Protein AF-A0A382JDA4-F1 (afdb_monomer)

Solvent-accessible surface area (backbone atoms only — not comparable to full-atom values): 12281 Å² total; per-residue (Å²): 140,83,79,86,84,86,60,69,68,62,56,52,52,52,53,53,51,48,51,56,70,58,64,66,61,71,78,74,73,75,68,60,68,59,56,54,51,51,52,50,49,53,52,52,54,59,65,44,49,64,56,56,57,35,39,79,71,72,68,57,91,65,61,5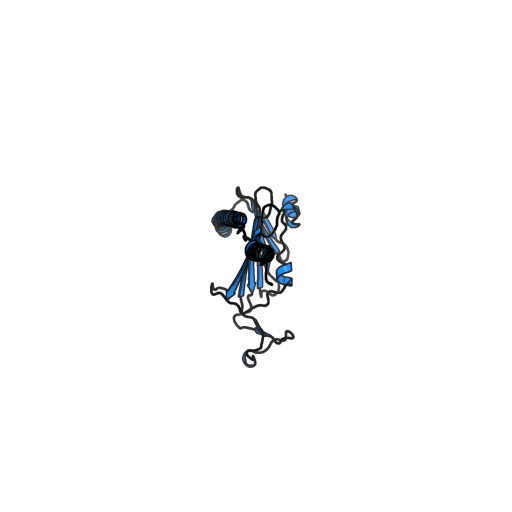1,76,50,80,54,98,55,37,42,37,38,39,34,73,52,100,75,18,38,39,35,39,38,36,40,59,45,92,83,68,42,35,39,42,35,39,40,40,36,22,38,81,86,31,43,34,42,38,36,43,35,43,38,38,42,50,57,59,100,63,70,51,31,26,46,99,88,68,49,80,43,59,79,93,76,63,55,94,87,47,52,55,40,40,42,31,30,41,39,37,39,42,32,36,43,100,84,55,47,79,75,46,77,47,77,48,42,18,40,48,98,55,86,51,74,44,96,74,23,74,85,82,45,71,64,65,58,62,70,66,72,83,59,47,44,50,81,72,36,72,66,46,54,57,60,68,74,47,133

Organism: NCBI:txid408172

Foldseek 3Di:
DDDPDPDPPVVVVVVVVVCVVVVPPPPPPPPCVLVVLVVVVVVLVVVCPVVVVCVVVVNDPAWDWDDDPFKIWIWGQDPQGIWIKMKGCDPVNQKIKIKIWGAGNQQFTFKIKIKIWGNPDPDWWWADPVGDTDDPVPDDPVTATAATKIKIKMFGADPVRDTPDIDIFIARGPDPHGDPGHDDCDVVVVVVPDDDRGNVVDPVSVVVVPPD

Secondary structure (DSSP, 8-state):
-------HHHHHHHHHHHHHHHHT-------HHHHHHHHHHHHHHHHHHHHHHHHHTT--SSEEEEE-SSEEEEEEEETTEEEEEEEEE-TTSSEEEEEEEEE-TTSBEEEEEEEEEE---SSPEEE-TTS-EE-TTS--TTSEEE--EEEEEEEEE-TTS-EEEEEEEEEETTS--B-S-S----HHHHHT----SBGGGSHHHHHHHH--

Sequence (212 aa):
QINIMKTKPLTFLLALTFLFLVGSSFVVFADDSHDELIKEIRFLFSKWQPILKNLQKGGVKKSKTLNLEEERILFIESHFGYFINWKVDYQSGDHFLSGDHYYNKKGELYFVFFRFQSFHGLKPKYFALDGTIIPSAEADPTISLQIPVTVERRLYFDQTGKIIRELESVYHMNTKEKTHRGYIFSDEHKKNMSYSYHLNELEFYKLLEDSP

Radius of gyration: 26.8 Å; Cα contacts (8 Å, |Δi|>4): 313; chains: 1; bounding box: 89×40×76 Å

Nearest PDB structures (foldseek):
  4zlf-assembly1_A  TM=4.043E-01  e=5.043E+00  Saccharophagus degradans 2-40

Structure (mmCIF, N/CA/C/O backbone):
data_AF-A0A382JDA4-F1
#
_entry.id   AF-A0A382JDA4-F1
#
loop_
_atom_site.group_PDB
_atom_site.id
_atom_site.type_symbol
_atom_site.label_atom_id
_atom_site.label_alt_id
_atom_site.label_comp_id
_atom_site.label_asym_id
_atom_site.label_entity_id
_atom_site.label_seq_id
_atom_site.pdbx_PDB_ins_code
_atom_site.Cartn_x
_atom_site.Cartn_y
_atom_site.Cartn_z
_atom_site.occupancy
_atom_site.B_iso_or_equiv
_atom_site.auth_seq_id
_atom_site.auth_comp_id
_atom_site.auth_asym_id
_atom_site.auth_atom_id
_atom_site.pdbx_PDB_model_num
ATOM 1 N N . GLN A 1 1 ? -65.667 -24.513 -49.690 1.00 45.09 1 GLN A N 1
ATOM 2 C CA . GLN A 1 1 ? -64.350 -23.860 -49.895 1.00 45.09 1 GLN A CA 1
ATOM 3 C C . GLN A 1 1 ? -64.525 -22.388 -49.520 1.00 45.09 1 GLN A C 1
ATOM 5 O O . GLN A 1 1 ? -65.533 -21.846 -49.932 1.00 45.09 1 GLN A O 1
ATOM 10 N N . ILE A 1 2 ? -63.719 -21.679 -48.724 1.00 42.31 2 ILE A N 1
ATOM 11 C CA . ILE A 1 2 ? -62.361 -21.842 -48.178 1.00 42.31 2 ILE A CA 1
ATOM 12 C C . ILE A 1 2 ? -62.215 -20.893 -46.954 1.00 42.31 2 ILE A C 1
ATOM 14 O O . ILE A 1 2 ? -62.862 -19.855 -46.900 1.00 42.31 2 ILE A O 1
ATOM 18 N N . ASN A 1 3 ? -61.323 -21.275 -46.029 1.00 44.06 3 ASN A N 1
ATOM 19 C CA . ASN A 1 3 ? -60.575 -20.498 -45.020 1.00 44.06 3 ASN A CA 1
ATOM 20 C C . ASN A 1 3 ? -61.285 -19.584 -44.010 1.00 44.06 3 ASN A C 1
ATOM 22 O O . ASN A 1 3 ? -61.412 -18.378 -44.195 1.00 44.06 3 ASN A O 1
ATOM 26 N N . ILE A 1 4 ? -61.462 -20.132 -42.806 1.00 48.12 4 ILE A N 1
ATOM 27 C CA . ILE A 1 4 ? -61.335 -19.370 -41.559 1.00 48.12 4 ILE A CA 1
ATOM 28 C C . ILE A 1 4 ? -59.830 -19.195 -41.291 1.00 48.12 4 ILE A C 1
ATOM 30 O O . ILE A 1 4 ? -59.144 -20.142 -40.901 1.00 48.12 4 ILE A O 1
ATOM 34 N N . MET A 1 5 ? -59.297 -17.998 -41.548 1.00 46.25 5 MET A N 1
ATOM 35 C CA . MET A 1 5 ? -57.905 -17.643 -41.252 1.00 46.25 5 MET A CA 1
ATOM 36 C C . MET A 1 5 ? -57.613 -17.754 -39.744 1.00 46.25 5 MET A C 1
ATOM 38 O O . MET A 1 5 ? -58.087 -16.961 -38.931 1.00 46.25 5 MET A O 1
ATOM 42 N N . LYS A 1 6 ? -56.782 -18.737 -39.377 1.00 58.56 6 LYS A N 1
ATOM 43 C CA . LYS A 1 6 ? -56.125 -18.882 -38.070 1.00 58.56 6 LYS A CA 1
ATOM 44 C C . LYS A 1 6 ? -54.911 -17.942 -37.994 1.00 58.56 6 LYS A C 1
ATOM 46 O O . LYS A 1 6 ? -53.807 -18.359 -38.317 1.00 58.56 6 LYS A O 1
ATOM 51 N N . THR A 1 7 ? -55.078 -16.689 -37.570 1.00 55.56 7 THR A N 1
ATOM 52 C CA . THR A 1 7 ? -53.937 -15.752 -37.406 1.00 55.56 7 THR A CA 1
ATOM 53 C C . THR A 1 7 ? -53.608 -15.386 -35.959 1.00 55.56 7 THR A C 1
ATOM 55 O O . THR A 1 7 ? -52.545 -14.837 -35.706 1.00 55.56 7 THR A O 1
ATOM 58 N N . LYS A 1 8 ? -54.445 -15.748 -34.981 1.00 58.62 8 LYS A N 1
ATOM 59 C CA . LYS A 1 8 ? -54.261 -15.341 -33.574 1.00 58.62 8 LYS A CA 1
ATOM 60 C C . LYS A 1 8 ? -53.071 -15.974 -32.815 1.00 58.62 8 LYS A C 1
ATOM 62 O O . LYS A 1 8 ? -52.476 -15.260 -32.012 1.00 58.62 8 LYS A O 1
ATOM 67 N N . PRO A 1 9 ? -52.675 -17.251 -33.017 1.00 61.34 9 PRO A N 1
ATOM 68 C CA . PRO A 1 9 ? -51.610 -17.842 -32.199 1.00 61.34 9 PRO A CA 1
ATOM 69 C C . PRO A 1 9 ? -50.204 -17.394 -32.623 1.00 61.34 9 PRO A C 1
ATOM 71 O O . PRO A 1 9 ? -49.314 -17.314 -31.783 1.00 61.34 9 PRO A O 1
ATOM 74 N N . LEU A 1 10 ? -50.002 -17.048 -33.901 1.00 62.12 10 LEU A N 1
ATOM 75 C CA . LEU A 1 10 ? -48.691 -16.632 -34.411 1.00 62.12 10 LEU A CA 1
ATOM 76 C C . LEU A 1 10 ? -48.292 -15.247 -33.888 1.00 62.12 10 LEU A C 1
ATOM 78 O O . LEU A 1 10 ? -47.145 -15.044 -33.510 1.00 62.12 10 LEU A O 1
ATOM 82 N N . THR A 1 11 ? -49.244 -14.314 -33.798 1.00 65.81 11 THR A N 1
ATOM 83 C CA . THR A 1 11 ? -49.003 -12.972 -33.242 1.00 65.81 11 THR A CA 1
ATOM 84 C C . THR A 1 11 ? -48.680 -13.030 -31.748 1.00 65.81 11 THR A C 1
ATOM 86 O O . THR A 1 11 ? -47.830 -12.282 -31.276 1.00 65.81 11 THR A O 1
ATOM 89 N N . PHE A 1 12 ? -49.311 -13.955 -31.015 1.00 68.06 12 PHE A N 1
ATOM 90 C CA . PHE A 1 12 ? -49.032 -14.182 -29.596 1.00 68.06 12 PHE A CA 1
ATOM 91 C C . PHE A 1 12 ? -47.635 -14.777 -29.376 1.00 68.06 12 PHE A C 1
ATOM 93 O O . PHE A 1 12 ? -46.898 -14.318 -28.506 1.00 68.06 12 PHE A O 1
ATOM 100 N N . LEU A 1 13 ? -47.236 -15.745 -30.209 1.00 67.50 13 LEU A N 1
ATOM 101 C CA . LEU A 1 13 ? -45.902 -16.340 -30.143 1.00 67.50 13 LEU A CA 1
ATOM 102 C C . LEU A 1 13 ? -44.808 -15.318 -30.493 1.00 67.50 13 LEU A C 1
ATOM 104 O O . LEU A 1 13 ? -43.788 -15.268 -29.811 1.00 67.50 13 LEU A O 1
ATOM 108 N N . LEU A 1 14 ? -45.051 -14.456 -31.491 1.00 68.12 14 LEU A N 1
ATOM 109 C CA . LEU A 1 14 ? -44.113 -13.401 -31.886 1.00 68.12 14 LEU A CA 1
ATOM 110 C C . LEU A 1 14 ? -43.920 -12.351 -30.777 1.00 68.12 14 LEU A C 1
ATOM 112 O O . LEU A 1 14 ? -42.795 -11.929 -30.507 1.00 68.12 14 LEU A O 1
ATOM 116 N N . ALA A 1 15 ? -45.009 -11.959 -30.106 1.00 67.56 15 ALA A N 1
ATOM 117 C CA . ALA A 1 15 ? -44.962 -11.031 -28.977 1.00 67.56 15 ALA A CA 1
ATOM 118 C C . ALA A 1 15 ? -44.209 -11.628 -27.776 1.00 67.56 15 ALA A C 1
ATOM 120 O O . ALA A 1 15 ? -43.422 -10.931 -27.137 1.00 67.56 15 ALA A O 1
ATOM 121 N N . LEU A 1 16 ? -44.383 -12.929 -27.510 1.00 63.91 16 LEU A N 1
ATOM 122 C CA . LEU A 1 16 ? -43.675 -13.627 -26.436 1.00 63.91 16 LEU A CA 1
ATOM 123 C C . LEU A 1 16 ? -42.170 -13.754 -26.727 1.00 63.91 16 LEU A C 1
ATOM 125 O O . LEU A 1 16 ? -41.355 -13.547 -25.830 1.00 63.91 16 LEU A O 1
ATOM 129 N N . THR A 1 17 ? -41.781 -14.005 -27.983 1.00 63.72 17 THR A N 1
ATOM 130 C CA . THR A 1 17 ? -40.364 -13.987 -28.384 1.00 63.72 17 THR A CA 1
ATOM 131 C C . THR A 1 17 ? -39.748 -12.592 -28.306 1.00 63.72 17 THR A C 1
ATOM 133 O O . THR A 1 17 ? -38.597 -12.472 -27.900 1.00 63.72 17 THR A O 1
ATOM 136 N N . PHE A 1 18 ? -40.501 -11.529 -28.612 1.00 60.00 18 PHE A N 1
ATOM 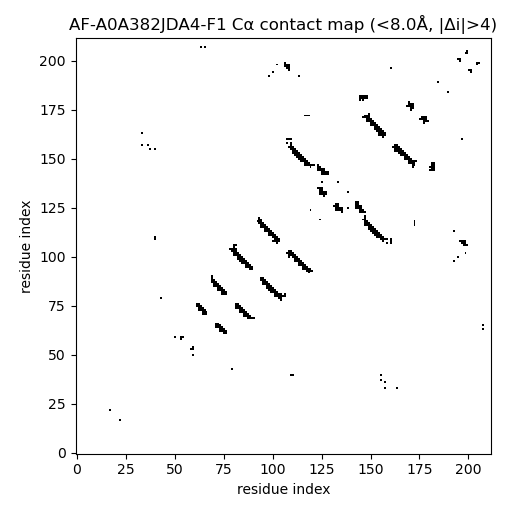137 C CA . PHE A 1 18 ? -40.023 -10.151 -28.441 1.00 60.00 18 PHE A CA 1
ATOM 138 C C . PHE A 1 18 ? -39.818 -9.790 -26.964 1.00 60.00 18 PHE A C 1
ATOM 140 O O . PHE A 1 18 ? -38.835 -9.134 -26.628 1.00 60.00 18 PHE A O 1
ATOM 147 N N . LEU A 1 19 ? -40.689 -10.269 -26.071 1.00 57.34 19 LEU A N 1
ATOM 148 C CA . LEU A 1 19 ? -40.544 -10.055 -24.630 1.00 57.34 19 LEU A CA 1
ATOM 149 C C . LEU A 1 19 ? -39.303 -10.766 -24.063 1.00 57.34 19 LEU A C 1
ATOM 151 O O . LEU A 1 19 ? -38.635 -10.215 -23.195 1.00 57.34 19 LEU A O 1
ATOM 155 N N . PHE A 1 20 ? -38.948 -11.944 -24.588 1.00 57.50 20 PHE A N 1
ATOM 156 C CA . PHE A 1 20 ? -37.723 -12.656 -24.201 1.00 57.50 20 PHE A CA 1
ATOM 157 C C . PHE A 1 20 ? -36.450 -12.087 -24.846 1.00 57.50 20 PHE A C 1
ATOM 159 O O . PHE A 1 20 ? -35.408 -12.084 -24.199 1.00 57.50 20 PHE A O 1
ATOM 166 N N . LEU A 1 21 ? -36.521 -11.570 -26.079 1.00 56.09 21 LEU A N 1
ATOM 167 C CA . LEU A 1 21 ? -35.369 -10.983 -26.781 1.00 56.09 21 LEU A CA 1
ATOM 168 C C . LEU A 1 21 ? -35.010 -9.570 -26.290 1.00 56.09 21 LEU A C 1
ATOM 170 O O . LEU A 1 21 ? -33.848 -9.183 -26.372 1.00 56.09 21 LEU A O 1
ATOM 174 N N . VAL A 1 22 ? -35.981 -8.809 -25.772 1.00 53.91 22 VAL A N 1
ATOM 175 C CA . VAL A 1 22 ? -35.751 -7.468 -25.195 1.00 53.91 22 VAL A CA 1
ATOM 176 C C . VAL A 1 22 ? -35.680 -7.515 -23.660 1.00 53.91 22 VAL A C 1
ATOM 178 O O . VAL A 1 22 ? -35.012 -6.690 -23.045 1.00 53.91 22 VAL A O 1
ATOM 181 N N . GLY A 1 23 ? -36.300 -8.513 -23.019 1.00 48.56 23 GLY A N 1
ATOM 182 C CA . GLY A 1 23 ? -36.259 -8.706 -21.563 1.00 48.56 23 GLY A CA 1
ATOM 183 C C . GLY A 1 23 ? -34.934 -9.254 -21.025 1.00 48.56 23 GLY A C 1
ATOM 184 O O . GLY A 1 23 ? -34.688 -9.170 -19.826 1.00 48.56 23 GLY A O 1
ATOM 185 N N . SER A 1 24 ? -34.060 -9.780 -21.889 1.00 46.72 24 SER A N 1
ATOM 186 C CA . SER A 1 24 ? -32.690 -10.167 -21.528 1.00 46.72 24 SER A CA 1
ATOM 187 C C . SER A 1 24 ? -31.677 -9.030 -21.676 1.00 46.72 24 SER A C 1
ATOM 189 O O . SER A 1 24 ? -30.474 -9.261 -21.537 1.00 46.72 24 SER A O 1
ATOM 191 N N . SER A 1 25 ? -32.123 -7.800 -21.949 1.00 46.19 25 SER A N 1
ATOM 192 C CA . SER A 1 25 ? -31.305 -6.619 -21.688 1.00 46.19 25 SER A CA 1
ATOM 193 C C . SER A 1 25 ? -31.159 -6.494 -20.178 1.00 46.19 25 SER A C 1
ATOM 195 O O . SER A 1 25 ? -31.936 -5.811 -19.516 1.00 46.19 25 SER A O 1
ATOM 197 N N . PHE A 1 26 ? -30.179 -7.211 -19.626 1.00 42.66 26 PHE A N 1
ATOM 198 C CA . PHE A 1 26 ? -29.667 -6.964 -18.293 1.00 42.66 26 PHE A CA 1
ATOM 199 C C . PHE A 1 26 ? -29.443 -5.459 -18.181 1.00 42.66 26 PHE A C 1
ATOM 201 O O . PHE A 1 26 ? -28.538 -4.904 -18.806 1.00 42.66 26 PHE A O 1
ATOM 208 N N . VAL A 1 27 ? -30.295 -4.788 -17.410 1.00 44.72 27 VAL A N 1
ATOM 209 C CA . VAL A 1 27 ? -29.943 -3.500 -16.837 1.00 44.72 27 VAL A CA 1
ATOM 210 C C . VAL A 1 27 ? -28.762 -3.823 -15.935 1.00 44.72 27 VAL A C 1
ATOM 212 O O . VAL A 1 27 ? -28.926 -4.318 -14.822 1.00 44.72 27 VAL A O 1
ATOM 215 N N . VAL A 1 28 ? -27.554 -3.654 -16.467 1.00 46.00 28 VAL A N 1
ATOM 216 C CA . VAL A 1 28 ? -26.344 -3.609 -15.660 1.00 46.00 28 VAL A CA 1
ATOM 217 C C . VAL A 1 28 ? -26.486 -2.32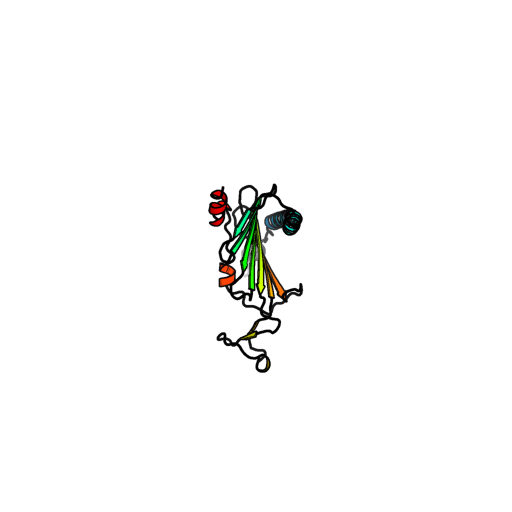2 -14.865 1.00 46.00 28 VAL A C 1
ATOM 219 O O . VAL A 1 28 ? -26.157 -1.244 -15.353 1.00 46.00 28 VAL A O 1
ATOM 222 N N . PHE A 1 29 ? -27.082 -2.418 -13.677 1.00 44.50 29 PHE A N 1
ATOM 223 C CA . PHE A 1 29 ? -26.962 -1.360 -12.692 1.00 44.50 29 PHE A CA 1
ATOM 224 C C . PHE A 1 29 ? -25.465 -1.225 -12.432 1.00 44.50 29 PHE A C 1
ATOM 226 O O . PHE A 1 29 ? -24.845 -2.137 -11.883 1.00 44.50 29 PHE A O 1
ATOM 233 N N . ALA A 1 30 ? -24.867 -0.140 -12.922 1.00 49.75 30 ALA A N 1
ATOM 234 C CA . ALA A 1 30 ? -23.558 0.257 -12.448 1.00 49.75 30 ALA A CA 1
ATOM 235 C C . ALA A 1 30 ? -23.695 0.406 -10.930 1.00 49.75 30 ALA A C 1
ATOM 237 O O . ALA A 1 30 ? -24.569 1.123 -10.443 1.00 49.75 30 ALA A O 1
ATOM 238 N N . ASP A 1 31 ? -22.929 -0.384 -10.187 1.00 63.38 31 ASP A N 1
ATOM 239 C CA . ASP A 1 31 ? -22.936 -0.346 -8.733 1.00 63.38 31 ASP A CA 1
ATOM 240 C C . ASP A 1 31 ? -22.189 0.912 -8.274 1.00 63.38 31 ASP A C 1
ATOM 242 O O . ASP A 1 31 ? -21.003 0.875 -7.937 1.00 63.38 31 ASP A O 1
ATOM 246 N N . ASP A 1 32 ? -22.889 2.049 -8.322 1.00 69.44 32 ASP A N 1
ATOM 247 C CA . ASP A 1 32 ? -22.373 3.377 -7.969 1.00 69.44 32 ASP A CA 1
ATOM 248 C C . ASP A 1 32 ? -21.872 3.439 -6.511 1.00 69.44 32 ASP A C 1
ATOM 250 O O . ASP A 1 32 ? -21.104 4.334 -6.146 1.00 69.44 32 ASP A O 1
ATOM 254 N N . SER A 1 33 ? -22.261 2.471 -5.669 1.00 76.94 33 SER A N 1
ATOM 255 C CA . SER A 1 33 ? -21.851 2.403 -4.263 1.00 76.94 33 SER A CA 1
ATOM 256 C C . SER A 1 33 ? -20.337 2.226 -4.106 1.00 76.94 33 SER A C 1
ATOM 258 O O . SER A 1 33 ? -19.719 2.873 -3.254 1.00 76.94 33 SER A O 1
ATOM 260 N N . HIS A 1 34 ? -19.705 1.437 -4.982 1.00 88.25 34 HIS A N 1
ATOM 261 C CA . HIS A 1 34 ? -18.255 1.271 -4.975 1.00 88.25 34 HIS A CA 1
ATOM 262 C C . HIS A 1 34 ? -17.532 2.540 -5.426 1.00 88.25 34 HIS A C 1
ATOM 264 O O . HIS A 1 34 ? -16.447 2.832 -4.925 1.00 88.25 34 HIS A O 1
ATOM 270 N N . ASP A 1 35 ? -18.109 3.318 -6.342 1.00 90.44 35 ASP A N 1
ATOM 271 C CA . ASP A 1 35 ? -17.478 4.550 -6.811 1.00 90.44 35 ASP A CA 1
ATOM 272 C C . ASP A 1 35 ? -17.461 5.636 -5.730 1.00 90.44 35 ASP A C 1
ATOM 274 O O . ASP A 1 35 ? -16.434 6.304 -5.565 1.00 90.44 35 ASP A O 1
ATOM 278 N N . GLU A 1 36 ? -18.532 5.778 -4.946 1.00 93.19 36 GLU A N 1
ATOM 279 C CA . GLU A 1 36 ? -18.542 6.677 -3.784 1.00 93.19 36 GLU A CA 1
ATOM 280 C C . GLU A 1 36 ? -17.554 6.228 -2.703 1.00 93.19 36 GLU A C 1
ATOM 282 O O . GLU A 1 36 ? -16.746 7.034 -2.230 1.00 93.19 36 GLU A O 1
ATOM 287 N N . LEU A 1 37 ? -17.513 4.931 -2.391 1.00 94.12 37 LEU A N 1
ATOM 288 C CA . LEU A 1 37 ? -16.541 4.387 -1.443 1.00 94.12 37 LEU A CA 1
ATOM 289 C C . LEU A 1 37 ? -15.091 4.612 -1.910 1.00 94.12 37 LEU A C 1
ATOM 291 O O . LEU A 1 37 ? -14.222 5.007 -1.132 1.00 94.12 37 LEU A O 1
ATOM 295 N N . ILE A 1 38 ? -14.803 4.440 -3.200 1.00 95.31 38 ILE A N 1
ATOM 296 C CA . ILE A 1 38 ? -13.465 4.691 -3.752 1.00 95.31 38 ILE A CA 1
ATOM 297 C C . ILE A 1 38 ? -13.102 6.180 -3.686 1.00 95.31 38 ILE A C 1
ATOM 299 O O . ILE A 1 38 ? -11.933 6.510 -3.446 1.00 95.31 38 ILE A O 1
ATOM 303 N N . LYS A 1 39 ? -14.061 7.094 -3.880 1.00 95.62 39 LYS A N 1
ATOM 304 C CA . LYS A 1 39 ? -13.839 8.536 -3.676 1.00 95.62 39 LYS A CA 1
ATOM 305 C C . LYS A 1 39 ? -13.500 8.835 -2.217 1.00 95.62 39 LYS A C 1
ATOM 307 O O . LYS A 1 39 ? -12.543 9.573 -1.974 1.00 95.62 39 LYS A O 1
ATOM 312 N N . GLU A 1 40 ? -14.212 8.232 -1.268 1.00 94.88 40 GLU A N 1
ATOM 313 C CA . GLU A 1 40 ? -13.929 8.363 0.164 1.00 94.88 40 GLU A CA 1
ATOM 314 C C . GLU A 1 40 ? -12.523 7.853 0.509 1.00 94.88 40 GLU A C 1
ATOM 316 O O . GLU A 1 40 ? -11.729 8.578 1.113 1.00 94.88 40 GLU A O 1
ATOM 321 N N . ILE A 1 41 ? -12.159 6.656 0.042 1.00 96.12 41 ILE A N 1
ATOM 322 C CA . ILE A 1 41 ? -10.823 6.083 0.254 1.00 96.12 41 ILE A CA 1
ATOM 323 C C . ILE A 1 41 ? -9.737 7.010 -0.307 1.00 96.12 41 ILE A C 1
ATOM 325 O O . ILE A 1 41 ? -8.735 7.276 0.359 1.00 96.12 41 ILE A O 1
ATOM 329 N N . ARG A 1 42 ? -9.926 7.558 -1.515 1.00 95.56 42 ARG A N 1
ATOM 330 C CA . ARG A 1 42 ? -8.984 8.521 -2.115 1.00 95.56 42 ARG A CA 1
ATOM 331 C C . ARG A 1 42 ? -8.876 9.804 -1.297 1.00 95.56 42 ARG A C 1
ATOM 333 O O . ARG A 1 42 ? -7.776 10.343 -1.151 1.00 95.56 42 ARG A O 1
ATOM 340 N N . PHE A 1 43 ? -9.992 10.286 -0.757 1.00 95.38 43 PHE A N 1
ATOM 341 C CA . PHE A 1 43 ? -10.003 11.436 0.136 1.00 95.38 43 PHE A CA 1
ATOM 342 C C . PHE A 1 43 ? -9.207 11.148 1.415 1.00 95.38 43 PHE A C 1
ATOM 344 O O . PHE A 1 43 ? -8.302 11.920 1.736 1.00 95.38 43 PHE A O 1
ATOM 351 N N . LEU A 1 44 ? -9.450 10.023 2.091 1.00 94.50 44 LEU A N 1
ATOM 352 C CA . LEU A 1 44 ? -8.693 9.608 3.278 1.00 94.50 44 LEU A CA 1
ATOM 353 C C . LEU A 1 44 ? -7.200 9.441 2.973 1.00 94.50 44 LEU A C 1
ATOM 355 O O . LEU A 1 44 ? -6.359 9.997 3.679 1.00 94.50 44 LEU A O 1
ATOM 359 N N . PHE A 1 45 ? -6.856 8.772 1.871 1.00 94.12 45 PHE A N 1
ATOM 360 C CA . PHE A 1 45 ? -5.475 8.640 1.407 1.00 94.12 45 PHE A CA 1
ATOM 361 C C . PHE A 1 45 ? -4.793 10.006 1.239 1.00 94.12 45 PHE A C 1
ATOM 363 O O . PHE A 1 45 ? -3.646 10.181 1.657 1.00 94.12 45 PHE A O 1
ATOM 370 N N . SER A 1 46 ? -5.500 11.003 0.690 1.00 94.31 46 SER A N 1
ATOM 371 C CA . SER A 1 46 ? -4.974 12.367 0.549 1.00 94.31 46 SER A CA 1
ATOM 372 C C . SER A 1 46 ? -4.683 13.038 1.898 1.00 94.31 46 SER A C 1
ATOM 374 O O . SER A 1 46 ? -3.723 13.802 2.002 1.00 94.31 46 SER A O 1
ATOM 376 N N . LYS A 1 47 ? -5.456 12.720 2.949 1.00 93.56 47 LYS A N 1
ATOM 377 C CA . LYS A 1 47 ? -5.242 13.229 4.315 1.00 93.56 47 LYS A CA 1
ATOM 378 C C . LYS A 1 47 ? -4.015 12.622 4.988 1.00 93.56 47 LYS A C 1
ATOM 380 O O . LYS A 1 47 ? -3.392 13.296 5.807 1.00 93.56 47 LYS A O 1
ATOM 385 N N . TRP A 1 48 ? -3.624 11.407 4.611 1.00 93.44 48 TRP A N 1
ATOM 386 C CA . TRP A 1 48 ? -2.387 10.790 5.092 1.00 93.44 48 TRP A CA 1
ATOM 387 C C . TRP A 1 48 ? -1.126 11.433 4.509 1.00 93.44 48 TRP A C 1
ATOM 389 O O . TRP A 1 48 ? -0.125 11.542 5.214 1.00 93.44 48 TRP A O 1
ATOM 399 N N . GLN A 1 49 ? -1.154 11.912 3.260 1.00 92.25 49 GLN A N 1
ATOM 400 C CA . GLN A 1 49 ? 0.062 12.378 2.571 1.00 92.25 49 GLN A CA 1
ATOM 401 C C . GLN A 1 49 ? 0.845 13.469 3.333 1.00 92.25 49 GLN A C 1
ATOM 403 O O . GLN A 1 49 ? 2.069 13.356 3.431 1.00 92.25 49 GLN A O 1
ATOM 408 N N . PRO A 1 50 ? 0.209 14.500 3.932 1.00 90.44 50 PRO A N 1
ATOM 409 C CA . PRO A 1 50 ? 0.920 15.479 4.754 1.00 90.44 50 PRO A CA 1
ATOM 410 C C . PRO A 1 50 ? 1.572 14.878 6.008 1.00 90.44 50 PRO A C 1
ATOM 412 O O . PRO A 1 50 ? 2.673 15.291 6.372 1.00 90.44 50 PRO A O 1
ATOM 415 N N . ILE A 1 51 ? 0.926 13.897 6.653 1.00 88.75 51 ILE A N 1
ATOM 416 C CA . ILE A 1 51 ? 1.453 13.213 7.847 1.00 88.75 51 ILE A CA 1
ATOM 417 C C . ILE A 1 51 ? 2.727 12.450 7.475 1.00 88.75 51 ILE A C 1
ATOM 419 O O . ILE A 1 51 ? 3.769 12.634 8.105 1.00 88.75 51 ILE A O 1
ATOM 423 N N . LEU A 1 52 ? 2.663 11.660 6.401 1.00 88.00 52 LEU A N 1
ATOM 424 C CA . LEU A 1 52 ? 3.787 10.854 5.918 1.00 88.00 52 LEU A CA 1
ATOM 425 C C . LEU A 1 52 ? 4.958 11.731 5.453 1.00 88.00 52 LEU A C 1
ATOM 427 O O . LEU A 1 52 ? 6.114 11.464 5.781 1.00 88.00 52 LEU A O 1
ATOM 431 N N . LYS A 1 53 ? 4.670 12.846 4.770 1.00 87.00 53 LYS A N 1
ATOM 432 C CA . LYS A 1 53 ? 5.692 13.820 4.361 1.00 87.00 53 LYS A CA 1
ATOM 433 C C . LYS A 1 53 ? 6.391 14.474 5.556 1.00 87.00 53 LYS A C 1
ATOM 435 O O . LYS A 1 53 ? 7.585 14.758 5.484 1.00 87.00 53 LYS A O 1
ATOM 440 N N . ASN A 1 54 ? 5.669 14.728 6.646 1.00 83.56 54 ASN A N 1
ATOM 441 C CA . ASN A 1 54 ? 6.260 15.271 7.868 1.00 83.56 54 ASN A CA 1
ATOM 442 C C . ASN A 1 54 ? 7.098 14.227 8.617 1.00 83.56 54 ASN A C 1
ATOM 444 O O . ASN A 1 54 ? 8.143 14.584 9.160 1.00 83.56 54 ASN A O 1
ATOM 448 N N . LEU A 1 55 ? 6.701 12.950 8.602 1.00 81.12 55 LEU A N 1
ATOM 449 C CA . LEU A 1 55 ? 7.505 11.863 9.170 1.00 81.12 55 LEU A CA 1
ATOM 450 C C . LEU A 1 55 ? 8.870 11.757 8.479 1.00 81.12 55 LEU A C 1
ATOM 452 O O . LEU A 1 55 ? 9.886 11.680 9.161 1.00 81.12 55 LEU A O 1
ATOM 456 N N . GLN A 1 56 ? 8.911 11.825 7.145 1.00 74.75 56 GLN A N 1
ATOM 457 C CA . GLN A 1 56 ? 10.167 11.788 6.377 1.00 74.75 56 GLN A CA 1
ATOM 458 C C . GLN A 1 56 ? 11.136 12.921 6.747 1.00 74.75 56 GLN A C 1
ATOM 460 O O . GLN A 1 56 ? 12.343 12.787 6.578 1.00 74.75 56 GLN A O 1
ATOM 465 N N . LYS A 1 57 ? 10.616 14.033 7.276 1.00 77.69 57 LYS A N 1
ATOM 466 C CA . LYS A 1 57 ? 11.402 15.173 7.766 1.00 77.69 57 LYS A CA 1
ATOM 467 C C . LYS A 1 57 ? 11.777 15.062 9.252 1.00 77.69 57 LYS A C 1
ATOM 469 O O . LYS A 1 57 ? 12.259 16.035 9.819 1.00 77.69 57 LYS A O 1
ATOM 474 N N . GLY A 1 58 ? 11.510 13.922 9.893 1.00 69.12 58 GLY A N 1
ATOM 475 C CA . GLY A 1 58 ? 11.747 13.694 11.323 1.00 69.12 58 GLY A CA 1
ATOM 476 C C . GLY A 1 58 ? 10.709 14.335 12.255 1.00 69.12 58 GLY A C 1
ATOM 477 O O . GLY A 1 58 ? 10.948 14.447 13.452 1.00 69.12 58 GLY A O 1
ATOM 478 N N . GLY A 1 59 ? 9.563 14.789 11.732 1.00 59.81 59 GLY A N 1
ATOM 479 C CA . GLY A 1 59 ? 8.602 15.623 12.467 1.00 59.81 59 GLY A CA 1
ATOM 480 C C . GLY A 1 59 ? 7.479 14.889 13.210 1.00 59.81 59 GLY A C 1
ATOM 481 O O . GLY A 1 59 ? 6.640 15.549 13.822 1.00 59.81 59 GLY A O 1
ATOM 482 N N . VAL A 1 60 ? 7.403 13.556 13.158 1.00 62.28 60 VAL A N 1
ATOM 483 C CA . VAL A 1 60 ? 6.307 12.794 13.789 1.00 62.28 60 VAL A CA 1
ATOM 484 C C . VAL A 1 60 ? 6.804 12.109 15.059 1.00 62.28 60 VAL A C 1
ATOM 486 O O . VAL A 1 60 ? 7.706 11.284 15.020 1.00 62.28 60 VAL A O 1
ATOM 489 N N . LYS A 1 61 ? 6.182 12.453 16.194 1.00 59.44 61 LYS A N 1
ATOM 490 C CA . LYS A 1 61 ? 6.533 11.933 17.529 1.00 59.44 61 LYS A CA 1
ATOM 491 C C . LYS A 1 61 ? 5.872 10.593 17.887 1.00 59.44 61 LYS A C 1
ATOM 493 O O . LYS A 1 61 ? 6.260 9.986 18.874 1.00 59.44 61 LYS A O 1
ATOM 498 N N . LYS A 1 62 ? 4.853 10.157 17.136 1.00 69.06 62 LYS A N 1
ATOM 499 C CA . LYS A 1 62 ? 4.051 8.951 17.421 1.00 69.06 62 LYS A CA 1
ATOM 500 C C . LYS A 1 62 ? 4.157 7.933 16.285 1.00 69.06 62 LYS A C 1
ATOM 502 O O . LYS A 1 62 ? 3.188 7.676 15.579 1.00 69.06 62 LYS A O 1
ATOM 507 N N . SER A 1 63 ? 5.353 7.396 16.090 1.00 80.25 63 SER A N 1
ATOM 508 C CA . SER A 1 63 ? 5.590 6.271 15.187 1.00 80.25 63 SER A CA 1
ATOM 509 C C . SER A 1 63 ? 6.398 5.203 15.903 1.00 80.25 63 SER A C 1
ATOM 511 O O . SER A 1 63 ? 7.368 5.538 16.583 1.00 80.25 63 SER A O 1
ATOM 513 N N . LYS A 1 64 ? 6.038 3.937 15.709 1.00 84.12 64 LYS A N 1
ATOM 514 C CA . LYS A 1 64 ? 6.867 2.795 16.109 1.00 84.12 64 LYS A CA 1
ATOM 515 C C . LYS A 1 64 ? 7.597 2.278 14.869 1.00 84.12 64 LYS A C 1
ATOM 517 O O . LYS A 1 64 ? 7.033 2.281 13.778 1.00 84.12 64 LYS A O 1
ATOM 522 N N . THR A 1 65 ? 8.861 1.891 15.010 1.00 83.38 65 THR A N 1
ATOM 523 C CA . THR A 1 65 ? 9.622 1.232 13.939 1.00 83.38 65 THR A CA 1
ATOM 524 C C . THR A 1 65 ? 10.131 -0.099 14.465 1.00 83.38 65 THR A C 1
ATOM 526 O O . THR A 1 65 ? 10.775 -0.124 15.510 1.00 83.38 65 THR A O 1
ATOM 529 N N . LEU A 1 66 ? 9.855 -1.172 13.734 1.00 81.19 66 LEU A N 1
ATOM 530 C CA . LEU A 1 66 ? 10.420 -2.496 13.952 1.00 81.19 66 LEU A CA 1
ATOM 531 C C . LEU A 1 66 ? 11.397 -2.772 12.806 1.00 81.19 66 LEU A C 1
ATOM 533 O O . LEU A 1 66 ? 11.035 -2.627 11.638 1.00 81.19 66 LEU A O 1
ATOM 537 N N . ASN A 1 67 ? 12.636 -3.120 13.144 1.00 80.50 67 ASN A N 1
ATOM 538 C CA . ASN A 1 67 ? 13.632 -3.551 12.169 1.00 80.50 67 ASN A CA 1
ATOM 539 C C . ASN A 1 67 ? 13.835 -5.056 12.359 1.00 80.50 67 ASN A C 1
ATOM 541 O O . ASN A 1 67 ? 14.267 -5.483 13.429 1.00 80.50 67 ASN A O 1
ATOM 545 N N . LEU A 1 68 ? 13.482 -5.826 11.340 1.00 77.50 68 LEU A N 1
ATOM 546 C CA . LEU A 1 68 ? 13.799 -7.242 11.191 1.00 77.50 68 LEU A CA 1
ATOM 547 C C . LEU A 1 68 ? 15.003 -7.363 10.239 1.00 77.50 68 LEU A C 1
ATOM 549 O O . LEU A 1 68 ? 15.456 -6.357 9.695 1.00 77.50 68 LEU A O 1
ATOM 553 N N . GLU A 1 69 ? 15.545 -8.568 10.052 1.00 76.12 69 GLU A N 1
ATOM 554 C CA . GLU A 1 69 ? 16.778 -8.767 9.267 1.00 76.12 69 GLU A CA 1
ATOM 555 C C . GLU A 1 69 ? 16.690 -8.196 7.841 1.00 76.12 69 GLU A C 1
ATOM 557 O O . GLU A 1 69 ? 17.621 -7.529 7.393 1.00 76.12 69 GLU A O 1
ATOM 562 N N . GLU A 1 70 ? 15.559 -8.394 7.159 1.00 74.06 70 GLU A N 1
ATOM 563 C CA . GLU A 1 70 ? 15.342 -7.952 5.768 1.00 74.06 70 GLU A CA 1
ATOM 564 C C . GLU A 1 70 ? 14.166 -6.980 5.617 1.00 74.06 70 GLU A C 1
ATOM 566 O O . GLU A 1 70 ? 13.929 -6.428 4.538 1.00 74.06 70 GLU A O 1
ATOM 571 N N . GLU A 1 71 ? 13.431 -6.747 6.706 1.00 77.62 71 GLU A N 1
ATOM 572 C CA . GLU A 1 71 ? 12.194 -5.979 6.692 1.00 77.62 71 GLU A CA 1
ATOM 573 C C . GLU A 1 71 ? 12.258 -4.810 7.657 1.00 77.62 71 GLU A C 1
ATOM 575 O O . GLU A 1 71 ? 12.615 -4.935 8.830 1.00 77.62 71 GLU A O 1
ATOM 580 N N . ARG A 1 72 ? 11.815 -3.653 7.179 1.00 82.56 72 ARG A N 1
ATOM 581 C CA . ARG A 1 72 ? 11.540 -2.511 8.038 1.00 82.56 72 ARG A CA 1
ATOM 582 C C . ARG A 1 72 ? 10.052 -2.244 8.055 1.00 82.56 72 ARG A C 1
ATOM 584 O O . ARG A 1 72 ? 9.459 -1.997 7.006 1.00 82.56 72 ARG A O 1
ATOM 591 N N . ILE A 1 73 ? 9.483 -2.211 9.254 1.00 86.06 73 ILE A N 1
ATOM 592 C CA . ILE A 1 73 ? 8.072 -1.913 9.476 1.00 86.06 73 ILE A CA 1
ATOM 593 C C . ILE A 1 73 ? 7.962 -0.607 10.252 1.00 86.06 73 ILE A C 1
ATOM 595 O O . ILE A 1 73 ? 8.562 -0.421 11.309 1.00 86.06 73 ILE A O 1
ATOM 599 N N . LEU A 1 74 ? 7.175 0.311 9.719 1.00 88.88 74 LEU A N 1
ATOM 600 C CA . LEU A 1 74 ? 6.812 1.578 10.323 1.00 88.88 74 LEU A CA 1
ATOM 601 C C . LEU A 1 74 ? 5.316 1.554 10.616 1.00 88.88 74 LEU A C 1
ATOM 603 O O . LEU A 1 74 ? 4.508 1.375 9.711 1.00 88.88 74 LEU A O 1
ATOM 607 N N . PHE A 1 75 ? 4.961 1.820 11.865 1.00 90.38 75 PHE A N 1
ATOM 608 C CA . PHE A 1 75 ? 3.585 1.902 12.329 1.00 90.38 75 PHE A CA 1
ATOM 609 C C . PHE A 1 75 ? 3.265 3.321 12.800 1.00 90.38 75 PHE A C 1
ATOM 611 O O . PHE A 1 75 ? 4.020 3.913 13.581 1.00 90.38 75 PHE A O 1
ATOM 618 N N . ILE A 1 76 ? 2.134 3.860 12.349 1.00 91.00 76 ILE A N 1
ATOM 619 C CA . ILE A 1 76 ? 1.630 5.177 12.743 1.00 91.00 76 ILE A CA 1
ATOM 620 C C . ILE A 1 76 ? 0.157 5.061 13.110 1.00 91.00 76 ILE A C 1
ATOM 622 O O . ILE A 1 76 ? -0.669 4.617 12.314 1.00 91.00 76 ILE A O 1
ATOM 626 N N . GLU A 1 77 ? -0.180 5.574 14.284 1.00 90.81 77 GLU A N 1
ATOM 627 C CA . GLU A 1 77 ? -1.559 5.784 14.699 1.00 90.81 77 GLU A CA 1
ATOM 628 C C . GLU A 1 77 ? -1.946 7.255 14.515 1.00 90.81 77 GLU A C 1
ATOM 630 O O . GLU A 1 77 ? -1.192 8.175 14.850 1.00 90.81 77 GLU A O 1
ATOM 635 N N . SER A 1 78 ? -3.144 7.494 13.986 1.00 89.88 78 SER A N 1
ATOM 636 C CA . SER A 1 78 ? -3.706 8.833 13.851 1.00 89.88 78 SER A CA 1
ATOM 637 C C . SER A 1 78 ? -5.209 8.849 14.124 1.00 89.88 78 SER A C 1
ATOM 639 O O . SER A 1 78 ? -5.874 7.821 14.219 1.00 89.88 78 SER A O 1
ATOM 641 N N . HIS A 1 79 ? -5.791 10.047 14.162 1.00 90.12 79 HIS A N 1
ATOM 642 C CA . HIS A 1 79 ? -7.240 10.201 14.267 1.00 90.12 79 HIS A CA 1
ATOM 643 C C . HIS A 1 79 ? -8.008 9.740 13.012 1.00 90.12 79 HIS A C 1
ATOM 645 O O . HIS A 1 79 ? -9.237 9.761 13.040 1.00 90.12 79 HIS A O 1
ATOM 651 N N . PHE A 1 80 ? -7.327 9.337 11.933 1.00 90.19 80 PHE A N 1
ATOM 652 C CA . PHE A 1 80 ? -7.929 8.714 10.748 1.00 90.19 80 PHE A CA 1
ATOM 653 C C . PHE A 1 80 ? -7.908 7.177 10.800 1.00 90.19 80 PHE A C 1
ATOM 655 O O . PHE A 1 80 ? -8.554 6.538 9.975 1.00 90.19 80 PHE A O 1
ATOM 662 N N . GLY A 1 81 ? -7.192 6.585 11.761 1.00 94.06 81 GLY A N 1
ATOM 663 C CA . GLY A 1 81 ? -6.926 5.150 11.838 1.00 94.06 81 GLY A CA 1
ATOM 664 C C . GLY A 1 81 ? -5.427 4.870 11.842 1.00 94.06 81 GLY A C 1
ATOM 665 O O . GLY A 1 81 ? -4.641 5.681 12.342 1.00 94.06 81 GLY A O 1
ATOM 666 N N . TYR A 1 82 ? -5.032 3.747 11.251 1.00 93.75 82 TYR A N 1
ATOM 667 C CA . TYR A 1 82 ? -3.668 3.234 11.321 1.00 93.75 82 TYR A CA 1
ATOM 668 C C . TYR A 1 82 ? -3.024 3.187 9.943 1.00 93.75 82 TYR A C 1
ATOM 670 O O . TYR A 1 82 ? -3.669 2.884 8.938 1.00 93.75 82 TYR A O 1
ATOM 678 N N . PHE A 1 83 ? -1.732 3.480 9.917 1.00 94.06 83 PHE A N 1
ATOM 679 C CA . PHE A 1 83 ? -0.888 3.348 8.746 1.00 94.06 83 PHE A CA 1
ATOM 680 C C . PHE A 1 83 ? 0.274 2.424 9.067 1.00 94.06 83 PHE A C 1
ATOM 682 O O . PHE A 1 83 ? 0.934 2.577 10.099 1.00 94.06 83 PHE A O 1
ATOM 689 N N . ILE A 1 84 ? 0.535 1.504 8.148 1.00 92.19 84 ILE A N 1
ATOM 690 C CA . ILE A 1 84 ? 1.689 0.623 8.196 1.00 92.19 84 ILE A CA 1
ATOM 691 C C . ILE A 1 84 ? 2.430 0.769 6.882 1.00 92.19 84 ILE A C 1
ATOM 693 O O . ILE A 1 84 ? 1.846 0.561 5.824 1.00 92.19 84 ILE A O 1
ATOM 697 N N . ASN A 1 85 ? 3.712 1.087 6.955 1.00 91.44 85 ASN A N 1
ATOM 698 C CA . ASN A 1 85 ? 4.618 0.886 5.838 1.00 91.44 85 ASN A CA 1
ATOM 699 C C . ASN A 1 85 ? 5.503 -0.306 6.166 1.00 91.44 85 ASN A C 1
ATOM 701 O O . ASN A 1 85 ? 6.124 -0.330 7.226 1.00 91.44 85 ASN A O 1
ATOM 705 N N . TRP A 1 86 ? 5.576 -1.267 5.260 1.00 86.69 86 TRP A N 1
ATOM 706 C CA . TRP A 1 86 ? 6.612 -2.285 5.286 1.00 86.69 86 TRP A CA 1
ATOM 707 C C . TRP A 1 86 ? 7.475 -2.143 4.039 1.00 86.69 86 TRP A C 1
ATOM 709 O O . TRP A 1 86 ? 7.002 -1.748 2.967 1.00 86.69 86 TRP A O 1
ATOM 719 N N . LYS A 1 87 ? 8.761 -2.435 4.190 1.00 84.75 87 LYS A N 1
ATOM 720 C CA . LYS A 1 87 ? 9.732 -2.410 3.105 1.00 84.75 87 LYS A CA 1
ATOM 721 C C . LYS A 1 87 ? 10.659 -3.606 3.239 1.00 84.75 87 LYS A C 1
ATOM 723 O O . LYS A 1 87 ? 11.259 -3.779 4.296 1.00 84.75 87 LYS A O 1
ATOM 728 N N . VAL A 1 88 ? 10.782 -4.360 2.153 1.00 80.31 88 VAL A N 1
ATOM 729 C CA . VAL A 1 88 ? 11.770 -5.423 1.972 1.00 80.31 88 VAL A CA 1
ATOM 730 C C . VAL A 1 88 ? 12.840 -4.902 1.023 1.00 80.31 88 VAL A C 1
ATOM 732 O O . VAL A 1 88 ? 12.547 -4.530 -0.122 1.00 80.31 88 VAL A O 1
ATOM 735 N N . ASP A 1 89 ? 14.075 -4.874 1.507 1.00 73.25 89 ASP A N 1
ATOM 736 C CA . ASP A 1 89 ? 15.257 -4.654 0.680 1.00 73.25 89 ASP A CA 1
ATOM 737 C C . ASP A 1 89 ? 15.877 -6.026 0.386 1.00 73.25 89 ASP A C 1
ATOM 739 O O . ASP A 1 89 ? 16.429 -6.670 1.273 1.00 73.25 89 ASP A O 1
ATOM 743 N N . TYR A 1 90 ? 15.763 -6.504 -0.855 1.00 69.56 90 TYR A N 1
ATOM 744 C CA . TYR A 1 90 ? 16.293 -7.819 -1.213 1.00 69.56 90 TYR A CA 1
ATOM 745 C C . TYR A 1 90 ? 17.823 -7.794 -1.197 1.00 69.56 90 TYR A C 1
ATOM 747 O O . TYR A 1 90 ? 18.433 -6.869 -1.737 1.00 69.56 90 TYR A O 1
ATOM 755 N N . GLN A 1 91 ? 18.447 -8.850 -0.665 1.00 59.09 91 GLN A N 1
ATOM 756 C CA . GLN A 1 91 ? 19.909 -8.959 -0.517 1.00 59.09 91 GLN A CA 1
ATOM 757 C C . GLN A 1 91 ? 20.689 -8.731 -1.822 1.00 59.09 91 GLN A C 1
ATOM 759 O O . GLN A 1 91 ? 21.826 -8.265 -1.796 1.00 59.09 91 GLN A O 1
ATOM 764 N N . SER A 1 92 ? 20.075 -9.029 -2.972 1.00 62.66 92 SER A N 1
ATOM 765 C CA . SER A 1 92 ? 20.664 -8.767 -4.291 1.00 62.66 92 SER A CA 1
ATOM 766 C C . SER A 1 92 ? 20.938 -7.282 -4.564 1.00 62.66 92 SER A C 1
ATOM 768 O O . SER A 1 92 ? 21.740 -6.975 -5.438 1.00 62.66 92 SER A O 1
ATOM 770 N N . GLY A 1 93 ? 20.262 -6.361 -3.865 1.00 62.25 93 GLY A N 1
ATOM 771 C CA . GLY A 1 93 ? 20.310 -4.916 -4.114 1.00 62.25 93 GLY A CA 1
ATOM 772 C C . GLY A 1 93 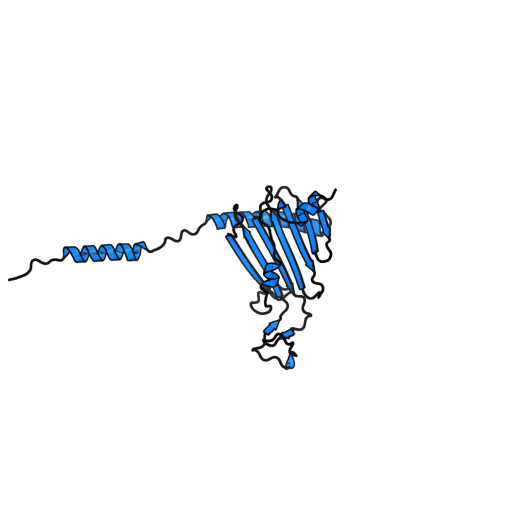? 19.637 -4.482 -5.423 1.00 62.25 93 GLY A C 1
ATOM 773 O O . GLY A 1 93 ? 19.552 -3.291 -5.714 1.00 62.25 93 GLY A O 1
ATOM 774 N N . ASP A 1 94 ? 19.124 -5.437 -6.199 1.00 67.81 94 ASP A N 1
ATOM 775 C CA . ASP A 1 94 ? 18.630 -5.231 -7.558 1.00 67.81 94 ASP A CA 1
ATOM 776 C C . ASP A 1 94 ? 17.138 -4.881 -7.603 1.00 67.81 94 ASP A C 1
ATOM 778 O O . ASP A 1 94 ? 16.596 -4.658 -8.684 1.00 67.81 94 ASP A O 1
ATOM 782 N N . HIS A 1 95 ? 16.445 -4.855 -6.464 1.00 76.06 95 HIS A N 1
ATOM 783 C CA . HIS A 1 95 ? 15.059 -4.407 -6.343 1.00 76.06 95 HIS A CA 1
ATOM 784 C C . HIS A 1 95 ? 14.670 -4.182 -4.877 1.00 76.06 95 HIS A C 1
ATOM 786 O O . HIS A 1 95 ? 15.241 -4.787 -3.971 1.00 76.06 95 HIS A O 1
ATOM 792 N N . PHE A 1 96 ? 13.658 -3.344 -4.648 1.00 80.75 96 PHE A N 1
ATOM 793 C CA . PHE A 1 96 ? 12.940 -3.300 -3.373 1.00 80.75 96 PHE A CA 1
ATOM 794 C C . PHE A 1 96 ? 11.437 -3.425 -3.593 1.00 80.75 96 PHE A C 1
ATOM 796 O O . PHE A 1 96 ? 10.900 -3.047 -4.643 1.00 80.75 96 PHE A O 1
ATOM 803 N N . LEU A 1 97 ? 10.762 -3.920 -2.562 1.00 85.62 97 LEU A N 1
ATOM 804 C CA . LEU A 1 97 ? 9.312 -3.985 -2.481 1.00 85.62 97 LEU A CA 1
ATOM 805 C C . LEU A 1 97 ? 8.860 -3.244 -1.226 1.00 85.62 97 LEU A C 1
ATOM 807 O O . LEU A 1 97 ? 9.467 -3.356 -0.165 1.00 85.62 97 LEU A O 1
ATOM 811 N N . SER A 1 98 ? 7.801 -2.457 -1.356 1.00 88.81 98 SER A N 1
ATOM 812 C CA . SER A 1 98 ? 7.183 -1.771 -0.227 1.00 88.81 98 SER A CA 1
ATOM 813 C C . SER A 1 98 ? 5.668 -1.794 -0.337 1.00 88.81 98 SER A C 1
ATOM 815 O O . SER A 1 98 ? 5.126 -1.737 -1.448 1.00 88.81 98 SER A O 1
ATOM 817 N N . GLY A 1 99 ? 5.002 -1.838 0.811 1.00 91.12 99 GLY A N 1
ATOM 818 C CA . GLY A 1 99 ? 3.556 -1.729 0.924 1.00 91.12 99 GLY A CA 1
ATOM 819 C C . GLY A 1 99 ? 3.155 -0.717 1.987 1.00 91.12 99 GLY A C 1
ATOM 820 O O . GLY A 1 99 ? 3.647 -0.742 3.111 1.00 91.12 99 GLY A O 1
ATOM 821 N N . ASP A 1 100 ? 2.240 0.163 1.605 1.00 94.06 100 ASP A N 1
ATOM 822 C CA . ASP A 1 100 ? 1.560 1.133 2.450 1.00 94.06 100 ASP A CA 1
ATOM 823 C C . ASP A 1 100 ? 0.138 0.627 2.706 1.00 94.06 100 ASP A C 1
ATOM 825 O O . ASP A 1 100 ? -0.696 0.604 1.795 1.00 94.06 100 ASP A O 1
ATOM 829 N N . HIS A 1 101 ? -0.143 0.190 3.929 1.00 94.75 101 HIS A N 1
ATOM 830 C CA . HIS A 1 101 ? -1.433 -0.354 4.339 1.00 94.75 101 HIS A CA 1
ATOM 831 C C . HIS A 1 101 ? -2.170 0.663 5.205 1.00 94.75 101 HIS A C 1
ATOM 833 O O . HIS A 1 101 ? -1.600 1.237 6.139 1.00 94.75 101 HIS A O 1
ATOM 839 N N . TYR A 1 102 ? -3.451 0.862 4.913 1.00 96.31 102 TYR A N 1
ATOM 840 C CA . TYR A 1 102 ? -4.285 1.846 5.582 1.00 96.31 102 TYR A CA 1
ATOM 841 C C . TYR A 1 102 ? -5.505 1.170 6.197 1.00 96.31 102 TYR A C 1
ATOM 843 O O . TYR A 1 102 ? -6.347 0.606 5.493 1.00 96.31 102 TYR A O 1
ATOM 851 N N . TYR A 1 103 ? -5.598 1.275 7.519 1.00 96.31 103 TYR A N 1
ATOM 852 C CA . TYR A 1 103 ? -6.672 0.704 8.318 1.00 96.31 103 TYR A CA 1
ATOM 853 C C . TYR A 1 103 ? -7.508 1.811 8.939 1.00 96.31 103 TYR A C 1
ATOM 855 O O . TYR A 1 103 ? -6.997 2.873 9.313 1.00 96.31 103 TYR A O 1
ATOM 863 N N . ASN A 1 104 ? -8.810 1.581 9.056 1.00 95.50 104 ASN A N 1
ATOM 864 C CA . ASN A 1 104 ? -9.699 2.498 9.755 1.00 95.50 104 ASN A CA 1
ATOM 865 C C . ASN A 1 104 ? -9.496 2.389 11.282 1.00 95.50 104 ASN A C 1
ATOM 867 O O . ASN A 1 104 ? -8.678 1.613 11.772 1.00 95.50 104 ASN A O 1
ATOM 871 N N . LYS A 1 105 ? -10.262 3.152 12.068 1.00 94.25 105 LYS A N 1
ATOM 872 C CA . LYS A 1 105 ? -10.168 3.133 13.542 1.00 94.25 105 LYS A CA 1
ATOM 873 C C . LYS A 1 105 ? -10.534 1.800 14.197 1.00 94.25 105 LYS A C 1
ATOM 875 O O . LYS A 1 105 ? -10.218 1.609 15.363 1.00 94.25 105 LYS A O 1
ATOM 880 N N . LYS A 1 106 ? -11.228 0.916 13.484 1.00 95.12 106 LYS A N 1
ATOM 881 C CA . LYS A 1 106 ? -11.560 -0.433 13.953 1.00 95.12 106 LYS A CA 1
ATOM 882 C C . LYS A 1 106 ? -10.466 -1.448 13.611 1.00 95.12 106 LYS A C 1
ATOM 884 O O . LYS A 1 106 ? -10.604 -2.612 13.959 1.00 95.12 106 LYS A O 1
ATOM 889 N N . GLY A 1 107 ? -9.402 -1.022 12.925 1.00 94.62 107 GLY A N 1
ATOM 890 C CA . GLY A 1 107 ? -8.361 -1.922 12.443 1.00 94.62 107 GLY A CA 1
ATOM 891 C C . GLY A 1 107 ? -8.782 -2.717 11.207 1.00 94.62 107 GLY A C 1
ATOM 892 O O . GLY A 1 107 ? -8.232 -3.785 10.984 1.00 94.62 107 GLY A O 1
ATOM 893 N N . GLU A 1 108 ? -9.740 -2.226 10.416 1.00 95.94 108 GLU A N 1
ATOM 894 C CA . GLU A 1 108 ? -10.174 -2.855 9.159 1.00 95.94 108 GLU A CA 1
ATOM 895 C C . GLU A 1 108 ? -9.466 -2.195 7.966 1.00 95.94 108 GLU A C 1
ATOM 897 O O . GLU A 1 108 ? -9.442 -0.960 7.852 1.00 95.94 108 GLU A O 1
ATOM 902 N N . LEU A 1 109 ? -8.873 -3.005 7.089 1.00 96.31 109 LEU A N 1
ATOM 903 C CA . LEU A 1 109 ? -8.117 -2.563 5.920 1.00 96.31 109 LEU A CA 1
ATOM 904 C C . LEU A 1 109 ? -9.056 -1.970 4.867 1.00 96.31 109 LEU A C 1
ATOM 906 O O . LEU A 1 109 ? -9.967 -2.643 4.400 1.00 96.31 109 LEU A O 1
ATOM 910 N N . TYR A 1 110 ? -8.803 -0.735 4.434 1.00 96.50 110 TYR A N 1
ATOM 911 C CA . TYR A 1 110 ? -9.588 -0.109 3.359 1.00 96.50 110 TYR A CA 1
ATOM 912 C C . TYR A 1 110 ? -8.763 0.200 2.111 1.00 96.50 110 TYR A C 1
ATOM 914 O O . TYR A 1 110 ? -9.316 0.388 1.024 1.00 96.50 110 TYR A O 1
ATOM 922 N N . PHE A 1 111 ? -7.436 0.271 2.237 1.00 97.12 111 PHE A N 1
ATOM 923 C CA . PHE A 1 111 ? -6.574 0.591 1.111 1.00 97.12 111 PHE A CA 1
ATOM 924 C C . PHE A 1 111 ? -5.174 0.025 1.278 1.00 97.12 111 PHE A C 1
ATOM 926 O O . PHE A 1 111 ? -4.584 0.099 2.357 1.00 97.12 111 PHE A O 1
ATOM 933 N N . VAL A 1 112 ? -4.626 -0.466 0.170 1.00 95.06 112 VAL A N 1
ATOM 934 C CA . VAL A 1 112 ? -3.213 -0.802 0.067 1.00 95.06 112 VAL A CA 1
ATOM 935 C C . VAL A 1 112 ? -2.605 -0.143 -1.161 1.00 95.06 112 VAL A C 1
ATOM 937 O O . VAL A 1 112 ? -3.149 -0.228 -2.264 1.00 95.06 112 VAL A O 1
ATOM 940 N N . PHE A 1 113 ? -1.447 0.484 -0.972 1.00 94.50 113 PHE A N 1
ATOM 941 C CA . PHE A 1 113 ? -0.591 0.949 -2.048 1.00 94.50 113 PHE A CA 1
ATOM 942 C C . PHE A 1 113 ? 0.741 0.211 -2.014 1.00 94.50 113 PHE A C 1
ATOM 944 O O . PHE A 1 113 ? 1.506 0.326 -1.066 1.00 94.50 113 PHE A O 1
ATOM 951 N N . PHE A 1 114 ? 1.032 -0.522 -3.076 1.00 91.31 114 PHE A N 1
ATOM 952 C CA . PHE A 1 114 ? 2.288 -1.226 -3.232 1.00 91.31 114 PHE A CA 1
ATOM 953 C C . PHE A 1 114 ? 3.165 -0.540 -4.256 1.00 91.31 114 PHE A C 1
ATOM 955 O O . PHE A 1 114 ? 2.687 -0.078 -5.298 1.00 91.31 114 PHE A O 1
ATOM 962 N N . ARG A 1 115 ? 4.464 -0.555 -3.986 1.00 89.19 115 ARG A N 1
ATOM 963 C CA . ARG A 1 115 ? 5.483 -0.135 -4.931 1.00 89.19 115 ARG A CA 1
ATOM 964 C C . ARG A 1 115 ? 6.597 -1.164 -4.970 1.00 89.19 115 ARG A C 1
ATOM 966 O O . ARG A 1 115 ? 7.255 -1.412 -3.962 1.00 89.19 115 ARG A O 1
ATOM 973 N N . PHE A 1 116 ? 6.819 -1.695 -6.160 1.00 86.12 116 PHE A N 1
ATOM 974 C CA . PHE A 1 116 ? 8.000 -2.457 -6.520 1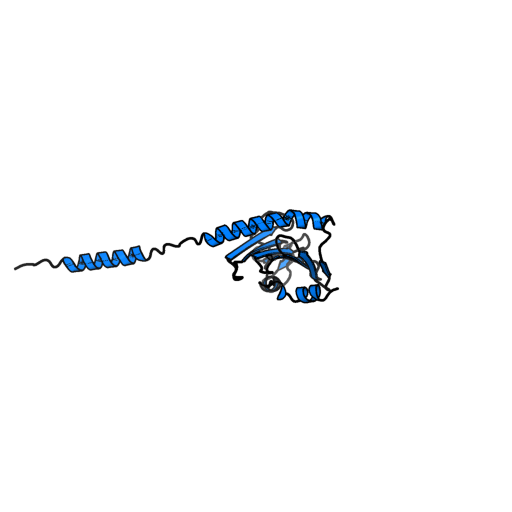.00 86.12 116 PHE A CA 1
ATOM 975 C C . PHE A 1 116 ? 8.878 -1.599 -7.424 1.00 86.12 116 PHE A C 1
ATOM 977 O O . PHE A 1 116 ? 8.384 -0.900 -8.315 1.00 86.12 116 PHE A O 1
ATOM 984 N N . GLN A 1 117 ? 10.184 -1.664 -7.218 1.00 82.75 117 GLN A N 1
ATOM 985 C CA . GLN A 1 117 ? 11.142 -0.987 -8.073 1.00 82.75 117 GLN A CA 1
ATOM 986 C C . GLN A 1 117 ? 12.337 -1.898 -8.305 1.00 82.75 117 GLN A C 1
ATOM 988 O O . GLN A 1 117 ? 13.006 -2.292 -7.355 1.00 82.75 117 GLN A O 1
ATOM 993 N N . SER A 1 118 ? 12.610 -2.202 -9.572 1.00 77.69 118 SER A N 1
ATOM 994 C CA . SER A 1 118 ? 13.800 -2.950 -9.982 1.00 77.69 118 SER A CA 1
ATOM 995 C C . SER A 1 118 ? 14.947 -1.991 -10.285 1.00 77.69 118 SER A C 1
ATOM 997 O O . SER A 1 118 ? 14.768 -1.086 -11.094 1.00 77.69 118 SER A O 1
ATOM 999 N N . PHE A 1 119 ? 16.116 -2.218 -9.697 1.00 65.06 119 PHE A N 1
ATOM 1000 C CA . PHE A 1 119 ? 17.350 -1.448 -9.838 1.00 65.06 119 PHE A CA 1
ATOM 1001 C C . PHE A 1 119 ? 18.380 -2.062 -10.784 1.00 65.06 119 PHE A C 1
ATOM 1003 O O . PHE A 1 119 ? 19.547 -1.681 -10.685 1.00 65.06 119 PHE A O 1
ATOM 1010 N N . HIS A 1 120 ? 18.009 -2.982 -11.688 1.00 56.50 120 HIS A N 1
ATOM 1011 C CA . HIS A 1 120 ? 18.983 -3.509 -12.650 1.00 56.50 120 HIS A CA 1
ATOM 1012 C C . HIS A 1 120 ? 19.786 -2.343 -13.226 1.00 56.50 120 HIS A C 1
ATOM 1014 O O . HIS A 1 120 ? 19.204 -1.368 -13.715 1.00 56.50 120 HIS A O 1
ATOM 1020 N N . GLY A 1 121 ? 21.112 -2.398 -13.027 1.00 50.75 121 GLY A N 1
ATOM 1021 C CA . GLY A 1 121 ? 22.016 -1.322 -13.416 1.00 50.75 121 GLY A CA 1
ATOM 1022 C C . GLY A 1 121 ? 21.680 -0.861 -14.828 1.00 50.75 121 GLY A C 1
ATOM 1023 O O . GLY A 1 121 ? 21.172 -1.653 -15.608 1.00 50.75 121 GLY A O 1
ATOM 1024 N N . LEU A 1 122 ? 21.943 0.410 -15.139 1.00 47.59 122 LEU A N 1
ATOM 1025 C CA . LEU A 1 122 ? 21.504 1.176 -16.326 1.00 47.59 122 LEU A CA 1
ATOM 1026 C C . LEU A 1 122 ? 21.601 0.483 -17.714 1.00 47.59 122 LEU A C 1
ATOM 1028 O O . LEU A 1 122 ? 21.209 1.072 -18.718 1.00 47.59 122 LEU A O 1
ATOM 1032 N N . LYS A 1 123 ? 22.140 -0.734 -17.799 1.00 54.19 123 LYS A N 1
ATOM 1033 C CA . LYS A 1 123 ? 22.204 -1.598 -18.969 1.00 54.19 123 LYS A CA 1
ATOM 1034 C C . LYS A 1 123 ? 21.130 -2.701 -18.892 1.00 54.19 123 LYS A C 1
ATOM 1036 O O . LYS A 1 123 ? 21.190 -3.527 -17.980 1.00 54.19 123 LYS A O 1
ATOM 1041 N N . PRO A 1 124 ? 20.190 -2.764 -19.850 1.00 57.41 124 PRO A N 1
ATOM 1042 C CA . PRO A 1 124 ? 19.237 -3.866 -19.924 1.00 57.41 124 PRO A CA 1
ATOM 1043 C C . PRO A 1 124 ? 19.956 -5.219 -19.999 1.00 57.41 124 PRO A C 1
ATOM 1045 O O . PRO A 1 124 ? 20.978 -5.353 -20.678 1.00 57.41 124 PRO A O 1
ATOM 1048 N N . LYS A 1 125 ? 19.407 -6.220 -19.304 1.00 59.38 125 LYS A N 1
ATOM 1049 C CA . LYS A 1 125 ? 19.819 -7.622 -19.427 1.00 59.38 125 LYS A CA 1
ATOM 1050 C C . LYS A 1 125 ? 18.824 -8.337 -20.337 1.00 59.38 125 LYS A C 1
ATOM 1052 O O . LYS A 1 125 ? 17.611 -8.165 -20.203 1.00 59.38 125 LYS A O 1
ATOM 1057 N N . TYR A 1 126 ? 19.352 -9.114 -21.270 1.00 62.03 126 TYR A N 1
ATOM 1058 C CA . TYR A 1 126 ? 18.573 -9.904 -22.211 1.00 62.03 126 TYR A CA 1
ATOM 1059 C C . TYR A 1 126 ? 18.559 -11.346 -21.725 1.00 62.03 126 TYR A C 1
ATOM 1061 O O . TYR A 1 126 ? 19.586 -11.822 -21.247 1.00 62.03 126 TYR A O 1
ATOM 1069 N N . PHE A 1 127 ? 17.420 -12.026 -21.824 1.00 58.47 127 PHE A N 1
ATOM 1070 C CA . PHE A 1 127 ? 17.284 -13.403 -21.354 1.00 58.47 127 PHE A CA 1
ATOM 1071 C C . PHE A 1 127 ? 16.658 -14.303 -22.415 1.00 58.47 127 PHE A C 1
ATOM 1073 O O . PHE A 1 127 ? 15.599 -13.979 -22.961 1.00 58.47 127 PHE A O 1
ATOM 1080 N N . ALA A 1 128 ? 17.283 -15.455 -22.664 1.00 60.06 128 ALA A N 1
ATOM 1081 C CA . ALA A 1 128 ? 16.656 -16.557 -23.388 1.00 60.06 128 ALA A CA 1
ATOM 1082 C C . ALA A 1 128 ? 15.394 -17.044 -22.649 1.00 60.06 128 ALA A C 1
ATOM 1084 O O . ALA A 1 128 ? 15.215 -16.793 -21.456 1.00 60.06 128 ALA A O 1
ATOM 1085 N N . LEU A 1 129 ? 14.524 -17.782 -23.350 1.00 58.03 129 LEU A N 1
ATOM 1086 C CA . LEU A 1 129 ? 13.313 -18.380 -22.761 1.00 58.03 129 LEU A CA 1
ATOM 1087 C C . LEU A 1 129 ? 13.615 -19.339 -21.594 1.00 58.03 129 LEU A C 1
ATOM 1089 O O . LEU A 1 129 ? 12.748 -19.565 -20.756 1.00 58.03 129 LEU A O 1
ATOM 1093 N N . ASP A 1 130 ? 14.832 -19.878 -21.532 1.00 61.03 130 ASP A N 1
ATOM 1094 C CA . ASP A 1 130 ? 15.319 -20.748 -20.456 1.00 61.03 130 ASP A CA 1
ATOM 1095 C C . ASP A 1 130 ? 15.950 -19.987 -19.269 1.00 61.03 130 ASP A C 1
ATOM 1097 O O . ASP A 1 130 ? 16.394 -20.611 -18.308 1.00 61.03 130 ASP A O 1
ATOM 1101 N N . GLY A 1 131 ? 15.978 -18.649 -19.310 1.00 55.00 131 GLY A N 1
ATOM 1102 C CA . GLY A 1 131 ? 16.540 -17.799 -18.256 1.00 55.00 131 GLY A CA 1
ATOM 1103 C C . GLY A 1 131 ? 18.037 -17.488 -18.391 1.00 55.00 131 GLY A C 1
ATOM 1104 O O . GLY A 1 131 ? 18.587 -16.806 -17.526 1.00 55.00 131 GLY A O 1
ATOM 1105 N N . THR A 1 132 ? 18.710 -17.927 -19.459 1.00 66.00 132 THR A N 1
ATOM 1106 C CA . THR A 1 132 ? 20.136 -17.624 -19.694 1.00 66.00 132 THR A CA 1
ATOM 1107 C C . THR A 1 132 ? 20.341 -16.157 -20.089 1.00 66.00 132 THR A C 1
ATOM 1109 O O . THR A 1 132 ? 19.617 -15.644 -20.939 1.00 66.00 132 THR A O 1
ATOM 1112 N N . ILE A 1 133 ? 21.340 -15.474 -19.510 1.00 64.25 133 ILE A N 1
ATOM 1113 C CA . ILE A 1 133 ? 21.679 -14.079 -19.856 1.00 64.25 133 ILE A CA 1
ATOM 1114 C C . ILE A 1 133 ? 22.355 -14.024 -21.233 1.00 64.25 133 ILE A C 1
ATOM 1116 O O . ILE A 1 133 ? 23.357 -14.696 -21.460 1.00 64.25 133 ILE A O 1
ATOM 1120 N N . ILE A 1 134 ? 21.854 -13.158 -22.113 1.00 64.50 134 ILE A N 1
ATOM 1121 C CA . ILE A 1 134 ? 22.362 -12.927 -23.467 1.00 64.50 134 ILE A CA 1
ATOM 1122 C C . ILE A 1 134 ? 23.075 -11.561 -23.528 1.00 64.50 134 ILE A C 1
ATOM 1124 O O . ILE A 1 134 ? 22.550 -10.560 -23.024 1.00 64.50 134 ILE A O 1
ATOM 1128 N N . PRO A 1 135 ? 24.270 -11.468 -24.138 1.00 67.50 135 PRO A N 1
ATOM 1129 C CA . PRO A 1 135 ? 24.923 -10.189 -24.408 1.00 67.50 135 PRO A CA 1
ATOM 1130 C C . PRO A 1 135 ? 24.074 -9.281 -25.315 1.00 67.50 135 PRO A C 1
ATOM 1132 O O . PRO A 1 135 ? 23.514 -9.721 -26.313 1.00 67.50 135 PRO A O 1
ATOM 1135 N N . SER A 1 136 ? 24.039 -7.973 -25.035 1.00 63.03 136 SER A N 1
ATOM 1136 C CA . SER A 1 136 ? 23.205 -7.009 -25.784 1.00 63.03 136 SER A CA 1
ATOM 1137 C C . SER A 1 136 ? 23.474 -6.943 -27.292 1.00 63.03 136 SER A C 1
ATOM 1139 O O . SER A 1 136 ? 22.601 -6.493 -28.027 1.00 63.03 136 SER A O 1
ATOM 1141 N N . ALA A 1 137 ? 24.673 -7.313 -27.747 1.00 54.12 137 ALA A N 1
ATOM 1142 C CA . ALA A 1 137 ? 25.039 -7.302 -29.164 1.00 54.12 137 ALA A CA 1
ATOM 1143 C C . ALA A 1 137 ? 24.470 -8.505 -29.943 1.00 54.12 137 ALA A C 1
ATOM 1145 O O . ALA A 1 137 ? 24.435 -8.471 -31.168 1.00 54.12 137 ALA A O 1
ATOM 1146 N N . GLU A 1 138 ? 24.020 -9.542 -29.235 1.00 60.72 138 GLU A N 1
ATOM 1147 C CA . GLU A 1 138 ? 23.508 -10.805 -29.787 1.00 60.72 138 GLU A CA 1
ATOM 1148 C C . GLU A 1 138 ? 21.986 -10.935 -29.603 1.00 60.72 138 GLU A C 1
ATOM 1150 O O . GLU A 1 138 ? 21.388 -11.958 -29.929 1.00 60.72 138 GLU A O 1
ATOM 1155 N N . ALA A 1 139 ? 21.345 -9.894 -29.067 1.00 56.44 139 ALA A N 1
ATOM 1156 C CA . ALA A 1 139 ? 19.931 -9.905 -28.751 1.00 56.44 139 ALA A CA 1
ATOM 1157 C C . ALA A 1 139 ? 19.052 -9.683 -29.998 1.00 56.44 139 ALA A C 1
ATOM 1159 O O . ALA A 1 139 ? 18.893 -8.568 -30.491 1.00 56.44 139 ALA A O 1
ATOM 1160 N N . ASP A 1 140 ? 18.448 -10.767 -30.472 1.00 58.19 140 ASP A N 1
ATOM 1161 C CA . ASP A 1 140 ? 17.282 -10.808 -31.356 1.00 58.19 140 ASP A CA 1
ATOM 1162 C C . ASP A 1 140 ? 16.056 -10.092 -30.722 1.00 58.19 140 ASP A C 1
ATOM 1164 O O . ASP A 1 140 ? 15.823 -10.215 -29.516 1.00 58.19 140 ASP A O 1
ATOM 1168 N N . PRO A 1 141 ? 15.226 -9.366 -31.499 1.00 50.78 141 PRO A N 1
ATOM 1169 C CA . PRO A 1 141 ? 13.963 -8.770 -31.037 1.00 50.78 141 PRO A CA 1
ATOM 1170 C C . PRO A 1 141 ? 12.932 -9.741 -30.414 1.00 50.78 141 PRO A C 1
ATOM 1172 O O . PRO A 1 141 ? 11.948 -9.275 -29.838 1.00 50.78 141 PRO A O 1
ATOM 1175 N N . THR A 1 142 ? 13.125 -11.058 -30.509 1.00 51.00 142 THR A N 1
ATOM 1176 C CA . THR A 1 142 ? 12.306 -12.101 -29.859 1.00 51.00 142 THR A CA 1
ATOM 1177 C C . THR A 1 142 ? 12.728 -12.429 -28.419 1.00 51.00 142 THR A C 1
ATOM 1179 O O . THR A 1 142 ? 12.026 -13.169 -27.728 1.00 51.00 142 THR A O 1
ATOM 1182 N N . ILE A 1 143 ? 13.842 -11.869 -27.939 1.00 56.19 143 ILE A N 1
ATOM 1183 C CA . ILE A 1 143 ? 14.405 -12.125 -26.608 1.00 56.19 143 ILE A CA 1
ATOM 1184 C C . ILE A 1 143 ? 13.750 -11.239 -25.535 1.00 56.19 143 ILE A C 1
ATOM 1186 O O . ILE A 1 143 ? 13.475 -10.055 -25.748 1.00 56.19 143 ILE A O 1
ATOM 1190 N N . SER A 1 144 ? 13.522 -11.806 -24.344 1.00 54.12 144 SER A N 1
ATOM 1191 C CA . SER A 1 144 ? 12.918 -11.090 -23.216 1.00 54.12 144 SER A CA 1
ATOM 1192 C C . SER A 1 144 ? 13.880 -10.028 -22.674 1.00 54.12 144 SER A C 1
ATOM 1194 O O . SER A 1 144 ? 14.913 -10.335 -22.074 1.00 54.12 144 SER A O 1
ATOM 1196 N N . LEU A 1 145 ? 13.526 -8.762 -22.887 1.00 55.38 145 LEU A N 1
ATOM 1197 C CA . LEU A 1 145 ? 14.249 -7.594 -22.398 1.00 55.38 145 LEU A CA 1
ATOM 1198 C C . LEU A 1 145 ? 13.773 -7.244 -20.980 1.00 55.38 145 LEU A C 1
ATOM 1200 O O . LEU A 1 145 ? 12.639 -6.785 -20.811 1.00 55.38 145 LEU A O 1
ATOM 1204 N N . GLN A 1 146 ? 14.638 -7.400 -19.972 1.00 62.03 146 GLN A N 1
ATOM 1205 C CA . GLN A 1 146 ? 14.374 -6.816 -18.657 1.00 62.03 146 GLN A CA 1
ATOM 1206 C C . GLN A 1 146 ? 14.846 -5.361 -18.642 1.00 62.03 146 GLN A C 1
ATOM 1208 O O . GLN A 1 146 ? 16.044 -5.064 -18.641 1.00 62.03 146 GLN A O 1
ATOM 1213 N N . ILE A 1 147 ? 13.876 -4.450 -18.652 1.00 67.31 147 ILE A N 1
ATOM 1214 C CA . ILE A 1 147 ? 14.082 -3.013 -18.481 1.00 67.31 147 ILE A CA 1
ATOM 1215 C C . ILE A 1 147 ? 13.772 -2.698 -17.017 1.00 67.31 147 ILE A C 1
ATOM 1217 O O . ILE A 1 147 ? 12.748 -3.157 -16.519 1.00 67.31 147 ILE A O 1
ATOM 1221 N N . PRO A 1 148 ? 14.582 -1.882 -16.327 1.00 75.31 148 PRO A N 1
ATOM 1222 C CA . PRO A 1 148 ? 14.219 -1.393 -15.007 1.00 75.31 148 PRO A CA 1
ATOM 1223 C C . PRO A 1 148 ? 12.846 -0.708 -15.017 1.00 75.31 148 PRO A C 1
ATOM 1225 O O . PRO A 1 148 ? 12.623 0.259 -15.755 1.00 75.31 148 PRO A O 1
ATOM 1228 N N . VAL A 1 149 ? 11.938 -1.183 -14.168 1.00 80.50 149 VAL A N 1
ATOM 1229 C CA . VAL A 1 149 ? 10.591 -0.636 -14.014 1.00 80.50 149 VAL A CA 1
ATOM 1230 C C . VAL A 1 149 ? 10.282 -0.241 -12.577 1.00 80.50 149 VAL A C 1
ATOM 1232 O O . VAL A 1 149 ? 10.858 -0.740 -11.608 1.00 80.50 149 VAL A O 1
ATOM 1235 N N . THR A 1 150 ? 9.302 0.645 -12.457 1.00 86.12 150 THR A N 1
ATOM 1236 C CA . THR A 1 150 ? 8.538 0.849 -11.230 1.00 86.12 150 THR A CA 1
ATOM 1237 C C . THR A 1 150 ? 7.136 0.300 -11.456 1.00 86.12 150 THR A C 1
ATOM 1239 O O . THR A 1 150 ? 6.458 0.724 -12.392 1.00 86.12 150 THR A O 1
ATOM 1242 N N . VAL A 1 151 ? 6.700 -0.624 -10.603 1.00 86.38 151 VAL A N 1
ATOM 1243 C CA . VAL A 1 151 ? 5.326 -1.138 -10.584 1.00 86.38 151 VAL A CA 1
ATOM 1244 C C . VAL A 1 151 ? 4.626 -0.560 -9.365 1.00 86.38 151 VAL A C 1
ATOM 1246 O O . VAL A 1 151 ? 5.102 -0.694 -8.238 1.00 86.38 151 VAL A O 1
ATOM 1249 N N . GLU A 1 152 ? 3.490 0.085 -9.590 1.00 90.19 152 GLU A N 1
ATOM 1250 C CA . GLU A 1 152 ? 2.608 0.573 -8.538 1.00 90.19 152 GLU A CA 1
ATOM 1251 C C . GLU A 1 152 ? 1.276 -0.170 -8.596 1.00 90.19 152 GLU A C 1
ATOM 1253 O O . GLU A 1 152 ? 0.621 -0.175 -9.641 1.00 90.19 152 GLU A O 1
ATOM 1258 N N . ARG A 1 153 ? 0.841 -0.742 -7.470 1.00 90.25 153 ARG A N 1
ATOM 1259 C CA . ARG A 1 153 ? -0.482 -1.371 -7.342 1.00 90.25 153 ARG A CA 1
ATOM 1260 C C . ARG A 1 153 ? -1.300 -0.694 -6.253 1.00 90.25 153 ARG A C 1
ATOM 1262 O O . ARG A 1 153 ? -0.773 -0.293 -5.221 1.00 90.25 153 ARG A O 1
ATOM 1269 N N . ARG A 1 154 ? -2.596 -0.534 -6.503 1.00 94.06 154 ARG A N 1
ATOM 1270 C CA . ARG A 1 154 ? -3.577 0.061 -5.587 1.00 94.06 154 ARG A CA 1
ATOM 1271 C C . ARG A 1 154 ? -4.732 -0.908 -5.422 1.00 94.06 154 ARG A C 1
ATOM 1273 O O . ARG A 1 154 ? -5.419 -1.180 -6.406 1.00 94.06 154 ARG A O 1
ATOM 1280 N N . LEU A 1 155 ? -4.949 -1.382 -4.203 1.00 94.06 155 LEU A N 1
ATOM 1281 C CA . LEU A 1 155 ? -6.061 -2.259 -3.852 1.00 94.06 155 LEU A CA 1
ATOM 1282 C C . LEU A 1 155 ? -7.031 -1.495 -2.954 1.00 94.06 155 LEU A C 1
ATOM 1284 O O . LEU A 1 155 ? -6.620 -0.903 -1.956 1.00 94.06 155 LEU A O 1
ATOM 1288 N N . TYR A 1 156 ? -8.303 -1.492 -3.333 1.00 96.00 156 TYR A N 1
ATOM 1289 C CA . TYR A 1 156 ? -9.397 -0.866 -2.596 1.00 96.00 156 TYR A CA 1
ATOM 1290 C C . TYR A 1 156 ? -10.286 -1.961 -2.027 1.00 96.00 156 TYR A C 1
ATOM 1292 O O . TYR A 1 156 ? -10.644 -2.885 -2.762 1.00 96.00 156 TYR A O 1
ATOM 1300 N N . PHE A 1 157 ? -10.666 -1.827 -0.760 1.00 95.56 157 PHE A N 1
ATOM 1301 C CA . PHE A 1 157 ? -11.455 -2.823 -0.042 1.00 95.56 157 PHE A CA 1
ATOM 1302 C C . PHE A 1 157 ? -12.788 -2.232 0.413 1.00 95.56 157 PHE A C 1
ATOM 1304 O O . PHE A 1 157 ? -12.868 -1.041 0.725 1.00 95.56 157 PHE A O 1
ATOM 1311 N N . ASP A 1 158 ? -13.827 -3.062 0.446 1.00 93.50 158 ASP A N 1
ATOM 1312 C CA . ASP A 1 158 ? -15.071 -2.734 1.137 1.00 93.50 158 ASP A CA 1
ATOM 1313 C C . ASP A 1 158 ? -15.020 -3.065 2.633 1.00 93.50 158 ASP A C 1
ATOM 1315 O O . ASP A 1 158 ? -14.032 -3.571 3.163 1.00 93.50 158 ASP A O 1
ATOM 1319 N N . GLN A 1 159 ? -16.127 -2.784 3.319 1.00 91.25 159 GLN A N 1
ATOM 1320 C CA . GLN A 1 159 ? -16.306 -3.029 4.752 1.00 91.25 159 GLN A CA 1
ATOM 1321 C C . GLN A 1 159 ? -16.355 -4.522 5.125 1.00 91.25 159 GLN A C 1
ATOM 1323 O O . GLN A 1 159 ? -16.418 -4.857 6.307 1.00 91.25 159 GLN A O 1
ATOM 1328 N N . THR A 1 160 ? -16.360 -5.423 4.141 1.00 92.38 160 THR A N 1
ATOM 1329 C CA . THR A 1 160 ? -16.278 -6.876 4.345 1.00 92.38 160 THR A CA 1
ATOM 1330 C C . THR A 1 160 ? -14.867 -7.413 4.108 1.00 92.38 160 THR A C 1
ATOM 1332 O O . THR A 1 160 ? -14.623 -8.598 4.318 1.00 92.38 160 THR A O 1
ATOM 1335 N N . GLY A 1 161 ? -13.939 -6.557 3.666 1.00 90.50 161 GLY A N 1
ATOM 1336 C CA . GLY A 1 161 ? -12.583 -6.940 3.284 1.00 90.50 161 GLY A CA 1
ATOM 1337 C C . GLY A 1 161 ? -12.463 -7.491 1.870 1.00 90.50 161 GLY A C 1
ATOM 1338 O O . GLY A 1 161 ? -11.405 -8.000 1.494 1.00 90.50 161 GLY A O 1
ATOM 1339 N N . LYS A 1 162 ? -13.510 -7.377 1.050 1.00 92.94 162 LYS A N 1
ATOM 1340 C CA . LYS A 1 162 ? -13.458 -7.777 -0.354 1.00 92.94 162 LYS A CA 1
ATOM 1341 C C . LYS A 1 162 ? -12.815 -6.672 -1.187 1.00 92.94 162 LYS A C 1
ATOM 1343 O O . LYS A 1 162 ? -13.123 -5.492 -1.025 1.00 92.94 162 LYS A O 1
ATOM 1348 N N . ILE A 1 163 ? -11.954 -7.058 -2.129 1.00 92.88 163 ILE A N 1
ATOM 1349 C CA . ILE A 1 163 ? -11.408 -6.125 -3.119 1.00 92.88 163 ILE A CA 1
ATOM 1350 C C . ILE A 1 163 ? -12.539 -5.644 -4.036 1.00 92.88 163 ILE A C 1
ATOM 1352 O O . ILE A 1 163 ? -13.183 -6.444 -4.716 1.00 92.88 163 ILE A O 1
ATOM 1356 N N . ILE A 1 164 ? -12.729 -4.329 -4.096 1.00 95.00 164 ILE A N 1
ATOM 1357 C CA . ILE A 1 164 ? -13.715 -3.665 -4.966 1.00 95.00 164 ILE A CA 1
ATOM 1358 C C . ILE A 1 164 ? -13.075 -2.982 -6.172 1.00 95.00 164 ILE A C 1
ATOM 1360 O O . ILE A 1 164 ? -13.741 -2.712 -7.171 1.00 95.00 164 ILE A O 1
ATOM 1364 N N . ARG A 1 165 ? -11.772 -2.690 -6.101 1.00 94.19 165 ARG A N 1
ATOM 1365 C CA . ARG A 1 165 ? -10.998 -2.189 -7.236 1.00 94.19 165 ARG A CA 1
ATOM 1366 C C . ARG A 1 165 ? -9.530 -2.533 -7.070 1.00 94.19 165 ARG A C 1
ATOM 1368 O O . ARG A 1 165 ? -8.960 -2.399 -5.991 1.00 94.19 165 ARG A O 1
ATOM 1375 N N . GLU A 1 166 ? -8.920 -2.881 -8.188 1.00 92.12 166 GLU A N 1
ATOM 1376 C CA . GLU A 1 166 ? -7.488 -3.062 -8.319 1.00 92.12 166 GLU A CA 1
ATOM 1377 C C . GLU A 1 166 ? -6.994 -2.210 -9.487 1.00 92.12 166 GLU A C 1
ATOM 1379 O O . GLU A 1 166 ? -7.595 -2.199 -10.561 1.00 92.12 166 GLU A O 1
ATOM 1384 N N . LEU A 1 167 ? -5.920 -1.457 -9.263 1.00 91.81 167 LEU A N 1
ATOM 1385 C CA . LEU A 1 167 ? -5.241 -0.698 -10.305 1.00 91.81 167 LEU A CA 1
ATOM 1386 C C . LEU A 1 167 ? -3.763 -1.045 -10.281 1.00 91.81 167 LEU A C 1
ATOM 1388 O O . LEU A 1 167 ? -3.138 -0.993 -9.225 1.00 91.81 167 LEU A O 1
ATOM 1392 N N . GLU A 1 168 ? -3.202 -1.291 -11.454 1.00 88.75 168 GLU A N 1
ATOM 1393 C CA . GLU A 1 168 ? -1.770 -1.469 -11.652 1.00 88.75 168 GLU A CA 1
ATOM 1394 C C . GLU A 1 168 ? -1.255 -0.410 -12.627 1.00 88.75 168 GLU A C 1
ATOM 1396 O O . GLU A 1 168 ? -1.959 0.049 -13.533 1.00 88.75 168 GLU A O 1
ATOM 1401 N N . SER A 1 169 ? -0.034 0.059 -12.413 1.00 88.25 169 SER A N 1
ATOM 1402 C CA . SER A 1 169 ? 0.657 0.944 -13.340 1.00 88.25 169 SER A CA 1
ATOM 1403 C C . SER A 1 169 ? 2.136 0.608 -13.361 1.00 88.25 169 SER A C 1
ATOM 1405 O O . SER A 1 169 ? 2.766 0.498 -12.312 1.00 88.25 169 SER A O 1
ATOM 1407 N N . VAL A 1 170 ? 2.675 0.473 -14.568 1.00 85.88 170 VAL A N 1
ATOM 1408 C CA . VAL A 1 170 ? 4.079 0.145 -14.803 1.00 85.88 170 VAL A CA 1
ATOM 1409 C C . VAL A 1 170 ? 4.734 1.313 -15.526 1.00 85.88 170 VAL A C 1
ATOM 1411 O O . VAL A 1 170 ? 4.206 1.834 -16.513 1.00 85.88 170 VAL A O 1
ATOM 1414 N N . TYR A 1 171 ? 5.880 1.740 -15.012 1.00 86.25 171 TYR A N 1
ATOM 1415 C CA . TYR A 1 171 ? 6.633 2.887 -15.502 1.00 86.25 171 TYR A CA 1
ATOM 1416 C C . TYR A 1 171 ? 8.075 2.495 -15.787 1.00 86.25 171 TYR A C 1
ATOM 1418 O O . TYR A 1 171 ? 8.618 1.616 -15.115 1.00 86.25 171 TYR A O 1
ATOM 1426 N N . HIS A 1 172 ? 8.727 3.192 -16.717 1.00 81.50 172 HIS A N 1
ATOM 1427 C CA . HIS A 1 172 ? 10.187 3.179 -16.770 1.00 81.50 172 HIS A CA 1
ATOM 1428 C C . HIS A 1 172 ? 10.742 3.692 -15.435 1.00 81.50 172 HIS A C 1
ATOM 1430 O O . HIS A 1 172 ? 10.281 4.723 -14.930 1.00 81.50 172 HIS A O 1
ATOM 1436 N N . MET A 1 173 ? 11.707 2.974 -14.852 1.00 78.56 173 MET A N 1
ATOM 1437 C CA . MET A 1 173 ? 12.249 3.301 -13.528 1.00 78.56 173 MET A CA 1
ATOM 1438 C C . MET A 1 173 ? 12.694 4.767 -13.443 1.00 78.56 173 MET A C 1
ATOM 1440 O O . MET A 1 173 ? 13.325 5.288 -14.359 1.00 78.56 173 MET A O 1
ATOM 1444 N N . ASN A 1 174 ? 12.407 5.415 -12.308 1.00 73.62 174 ASN A N 1
ATOM 1445 C CA . ASN A 1 174 ? 12.740 6.820 -12.027 1.00 73.62 174 ASN A CA 1
ATOM 1446 C C . ASN A 1 174 ? 12.113 7.830 -13.003 1.00 73.62 174 ASN A C 1
ATOM 1448 O O . ASN A 1 174 ? 12.464 9.009 -12.992 1.00 73.62 174 ASN A O 1
ATOM 1452 N N . THR A 1 175 ? 11.152 7.392 -13.812 1.00 80.00 175 THR A N 1
ATOM 1453 C CA . THR A 1 175 ? 10.353 8.256 -14.676 1.00 80.00 175 THR A CA 1
ATOM 1454 C C . THR A 1 175 ? 8.872 8.135 -14.309 1.00 80.00 175 THR A C 1
ATOM 1456 O O . THR A 1 175 ? 8.478 7.347 -13.451 1.00 80.00 175 THR A O 1
ATOM 1459 N N . LYS A 1 176 ? 8.028 8.924 -14.976 1.00 83.00 176 LYS A N 1
ATOM 1460 C CA . LYS A 1 176 ? 6.567 8.742 -14.973 1.00 83.00 176 LYS A CA 1
ATOM 1461 C C . LYS A 1 176 ? 6.048 8.249 -16.323 1.00 83.00 176 LYS A C 1
ATOM 1463 O O . LYS A 1 176 ? 4.841 8.274 -16.564 1.00 83.00 176 LYS A O 1
ATOM 1468 N N . GLU A 1 177 ? 6.949 7.839 -17.210 1.00 85.50 177 GLU A N 1
ATOM 1469 C CA . GLU A 1 177 ? 6.596 7.337 -18.528 1.00 85.50 177 GLU A CA 1
ATOM 1470 C C . GLU A 1 177 ? 6.075 5.909 -18.390 1.00 85.50 177 GLU A C 1
ATOM 1472 O O . GLU A 1 177 ? 6.769 5.027 -17.881 1.00 85.50 177 GLU A O 1
ATOM 1477 N N . LYS A 1 178 ? 4.820 5.694 -18.794 1.00 84.75 178 LYS A N 1
ATOM 1478 C CA . LYS A 1 178 ? 4.189 4.375 -18.733 1.00 84.75 178 LYS A CA 1
ATOM 1479 C C . LYS A 1 178 ? 4.846 3.437 -19.737 1.00 84.75 178 LYS A C 1
ATOM 1481 O O . LYS A 1 178 ? 5.029 3.806 -20.892 1.00 84.75 178 LYS A O 1
ATOM 1486 N N . THR A 1 179 ? 5.088 2.201 -19.324 1.00 76.94 179 THR A N 1
ATOM 1487 C CA . THR A 1 179 ? 5.577 1.141 -20.206 1.00 76.94 179 THR A CA 1
ATOM 1488 C C . THR A 1 179 ? 4.718 -0.106 -20.070 1.00 76.94 179 THR A C 1
ATOM 1490 O O . THR A 1 179 ? 4.174 -0.392 -19.009 1.00 76.94 179 THR A O 1
ATOM 1493 N N . HIS A 1 180 ? 4.609 -0.852 -21.165 1.00 68.25 180 HIS A N 1
ATOM 1494 C CA . HIS A 1 180 ? 4.019 -2.194 -21.191 1.00 68.25 180 HIS A CA 1
ATOM 1495 C C . HIS A 1 180 ? 5.105 -3.276 -21.338 1.00 68.25 180 HIS A C 1
ATOM 1497 O O . HIS A 1 180 ? 4.803 -4.464 -21.347 1.00 68.25 180 HIS A O 1
ATOM 1503 N N . ARG A 1 181 ? 6.375 -2.865 -21.487 1.00 54.91 181 ARG A N 1
ATOM 1504 C CA . ARG A 1 181 ? 7.557 -3.726 -21.609 1.00 54.91 181 ARG A CA 1
ATOM 1505 C C . ARG A 1 181 ? 8.418 -3.582 -20.359 1.00 54.91 181 ARG A C 1
ATOM 1507 O O . ARG A 1 181 ? 8.639 -2.455 -19.917 1.00 54.91 181 ARG A O 1
ATOM 1514 N N . GLY A 1 182 ? 8.992 -4.678 -19.866 1.00 58.19 182 GLY A N 1
ATOM 1515 C CA . GLY A 1 182 ? 10.220 -4.563 -19.077 1.00 58.19 182 GLY A CA 1
ATOM 1516 C C . GLY A 1 182 ? 10.402 -5.490 -17.889 1.00 58.19 182 GLY A C 1
ATOM 1517 O O . GLY A 1 182 ? 11.534 -5.611 -17.448 1.00 58.19 182 GLY A O 1
ATOM 1518 N N . TYR A 1 183 ? 9.390 -6.176 -17.365 1.00 58.28 183 TYR A N 1
ATOM 1519 C CA . TYR A 1 183 ? 9.637 -7.065 -16.228 1.0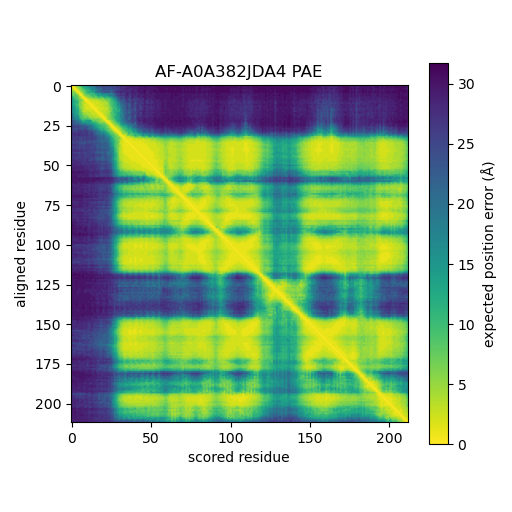0 58.28 183 TYR A CA 1
ATOM 1520 C C . TYR A 1 183 ? 8.522 -8.088 -16.060 1.00 58.28 183 TYR A C 1
ATOM 1522 O O . TYR A 1 183 ? 7.344 -7.733 -16.088 1.00 58.28 183 TYR A O 1
ATOM 1530 N N . ILE A 1 184 ? 8.893 -9.354 -15.861 1.00 54.75 184 ILE A N 1
ATOM 1531 C CA . ILE A 1 184 ? 7.957 -10.379 -15.402 1.00 54.75 184 ILE A CA 1
ATOM 1532 C C . ILE A 1 184 ? 7.814 -10.158 -13.901 1.00 54.75 184 ILE A C 1
ATOM 1534 O O . ILE A 1 184 ? 8.624 -10.638 -13.110 1.00 54.75 184 ILE A O 1
ATOM 1538 N N . PHE A 1 185 ? 6.794 -9.397 -13.508 1.00 57.81 185 PHE A N 1
ATOM 1539 C CA . PHE A 1 185 ? 6.363 -9.356 -12.117 1.00 57.81 185 PHE A CA 1
ATOM 1540 C C . PHE A 1 185 ? 5.794 -10.734 -11.769 1.00 57.81 185 PHE A C 1
ATOM 1542 O O . PHE A 1 185 ? 4.620 -11.018 -12.018 1.00 57.81 185 PHE A O 1
ATOM 1549 N N . SER A 1 186 ? 6.680 -11.627 -11.318 1.00 60.91 186 SER A N 1
ATOM 1550 C CA . SER A 1 186 ? 6.336 -13.024 -11.064 1.00 60.91 186 SER A CA 1
ATOM 1551 C C . SER A 1 186 ? 5.225 -13.128 -10.021 1.00 60.91 186 SER A C 1
ATOM 1553 O O . SER A 1 186 ? 5.055 -12.261 -9.159 1.00 60.91 186 SER A O 1
ATOM 1555 N N . ASP A 1 187 ? 4.476 -14.225 -10.068 1.00 60.25 187 ASP A N 1
ATOM 1556 C CA . ASP A 1 187 ? 3.458 -14.494 -9.054 1.00 60.25 187 ASP A CA 1
ATOM 1557 C C . ASP A 1 187 ? 4.064 -14.652 -7.650 1.00 60.25 187 ASP A C 1
ATOM 1559 O O . ASP A 1 187 ? 3.372 -14.456 -6.658 1.00 60.25 187 ASP A O 1
ATOM 1563 N N . GLU A 1 188 ? 5.363 -14.931 -7.547 1.00 60.81 188 GLU A N 1
ATOM 1564 C CA . GLU A 1 188 ? 6.109 -14.921 -6.288 1.00 60.81 188 GLU A CA 1
ATOM 1565 C C . GLU A 1 188 ? 6.215 -13.512 -5.690 1.00 60.81 188 GLU A C 1
ATOM 1567 O O . GLU A 1 188 ? 5.892 -13.320 -4.520 1.00 60.81 188 GLU A O 1
ATOM 1572 N N . HIS A 1 189 ? 6.514 -12.491 -6.501 1.00 65.31 189 HIS A N 1
ATOM 1573 C CA . HIS A 1 189 ? 6.471 -11.104 -6.028 1.00 65.31 189 HIS A CA 1
ATOM 1574 C C . HIS A 1 189 ? 5.063 -10.704 -5.582 1.00 65.31 189 HIS A C 1
ATOM 1576 O O . HIS A 1 189 ? 4.917 -9.989 -4.595 1.00 65.31 189 HIS A O 1
ATOM 1582 N N . LYS A 1 190 ? 4.018 -11.195 -6.267 1.00 62.97 190 LYS A N 1
ATOM 1583 C CA . LYS A 1 190 ? 2.621 -10.982 -5.854 1.00 62.97 190 LYS A CA 1
ATOM 1584 C C . LYS A 1 190 ? 2.294 -11.673 -4.532 1.00 62.97 190 LYS A C 1
ATOM 1586 O O . LYS A 1 190 ? 1.546 -11.106 -3.746 1.00 62.97 190 LYS A O 1
ATOM 1591 N N . LYS A 1 191 ? 2.839 -12.867 -4.275 1.00 60.38 191 LYS A N 1
ATOM 1592 C CA . LYS A 1 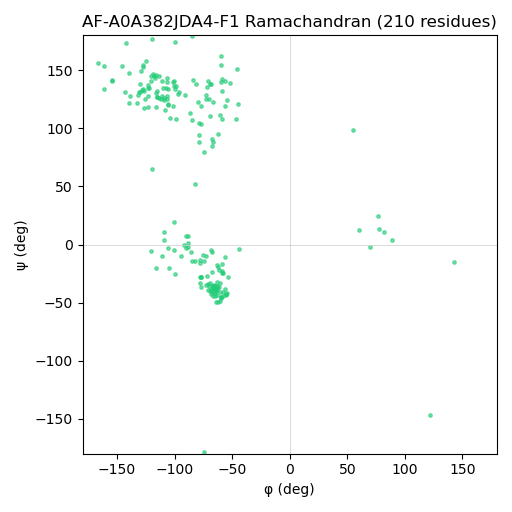191 ? 2.664 -13.583 -2.998 1.00 60.38 191 LYS A CA 1
ATOM 1593 C C . LYS A 1 191 ? 3.297 -12.830 -1.829 1.00 60.38 191 LYS A C 1
ATOM 1595 O O . LYS A 1 191 ? 2.710 -12.804 -0.754 1.00 60.38 191 LYS A O 1
ATOM 1600 N N . ASN A 1 192 ? 4.426 -12.160 -2.061 1.00 60.50 192 ASN A N 1
ATOM 1601 C CA . ASN A 1 192 ? 5.099 -11.351 -1.039 1.00 60.50 192 ASN A CA 1
ATOM 1602 C C . ASN A 1 192 ? 4.350 -10.044 -0.717 1.00 60.50 192 ASN A C 1
ATOM 1604 O O . ASN A 1 192 ? 4.660 -9.379 0.264 1.00 60.50 192 ASN A O 1
ATOM 1608 N N . MET A 1 193 ? 3.327 -9.678 -1.497 1.00 69.19 193 MET A N 1
ATOM 1609 C CA . MET A 1 193 ? 2.435 -8.548 -1.220 1.00 69.19 193 MET A CA 1
ATOM 1610 C C . MET A 1 193 ? 1.330 -8.943 -0.227 1.00 69.19 193 MET A C 1
ATOM 1612 O O . MET A 1 193 ? 0.140 -8.786 -0.511 1.00 69.19 193 MET A O 1
ATOM 1616 N N . SER A 1 194 ? 1.719 -9.509 0.916 1.00 74.12 194 SER A N 1
ATOM 1617 C CA . SER A 1 194 ? 0.764 -9.974 1.921 1.00 74.12 194 SER A CA 1
ATOM 1618 C C . SER A 1 194 ? 0.087 -8.796 2.631 1.00 74.12 194 SER A C 1
ATOM 1620 O O . SER A 1 194 ? 0.696 -7.764 2.909 1.00 74.12 194 SER A O 1
ATOM 1622 N N . TYR A 1 195 ? -1.206 -8.941 2.898 1.00 86.25 195 TYR A N 1
ATOM 1623 C CA . TYR A 1 195 ? -1.999 -8.042 3.728 1.00 86.25 195 TYR A CA 1
ATOM 1624 C C . TYR A 1 195 ? -3.046 -8.877 4.468 1.00 86.25 195 TYR A C 1
ATOM 1626 O O . TYR A 1 195 ? -3.474 -9.919 3.971 1.00 86.25 195 TYR A O 1
ATOM 1634 N N . SER A 1 196 ? -3.480 -8.393 5.628 1.00 90.69 196 SER A N 1
ATOM 1635 C CA . SER A 1 196 ? -4.595 -8.968 6.383 1.00 90.69 196 SER A CA 1
ATOM 1636 C C . SER A 1 196 ? -5.695 -7.928 6.493 1.00 90.69 196 SER A C 1
ATOM 1638 O O . SER A 1 196 ? -5.409 -6.734 6.587 1.00 90.69 196 SER A O 1
ATOM 1640 N N . TYR A 1 197 ? -6.956 -8.360 6.457 1.00 93.50 197 TYR A N 1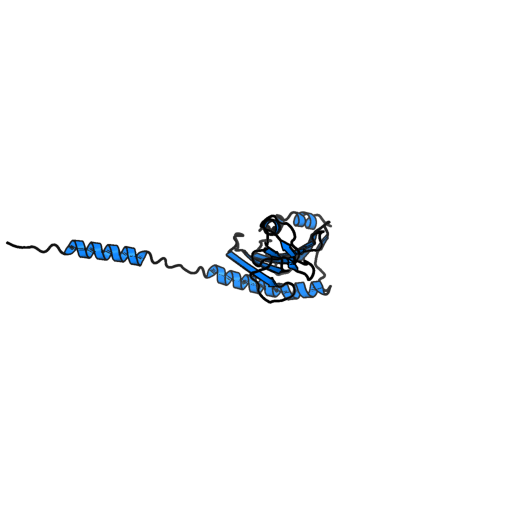
ATOM 1641 C CA . TYR A 1 197 ? -8.067 -7.418 6.573 1.00 93.50 197 TYR A CA 1
ATOM 1642 C C . TYR A 1 197 ? -8.120 -6.800 7.970 1.00 93.50 197 TYR A C 1
ATOM 1644 O O . TYR A 1 197 ? -8.314 -5.590 8.098 1.00 93.50 197 TYR A O 1
ATOM 1652 N N . HIS A 1 198 ? -7.887 -7.606 9.008 1.00 94.19 198 HIS A N 1
ATOM 1653 C CA . HIS A 1 198 ? -7.813 -7.111 10.371 1.00 94.19 198 HIS A CA 1
ATOM 1654 C C . HIS A 1 198 ? -6.365 -6.857 10.791 1.00 94.19 198 HIS A C 1
ATOM 1656 O O . HIS A 1 198 ? -5.480 -7.698 10.645 1.00 94.19 198 HIS A O 1
ATOM 1662 N N . LEU A 1 199 ? -6.131 -5.678 11.362 1.00 90.88 199 LEU A N 1
ATOM 1663 C CA . LEU A 1 199 ? -4.819 -5.229 11.820 1.00 90.88 199 LEU A CA 1
ATOM 1664 C C . LEU A 1 199 ? -4.174 -6.200 12.825 1.00 90.88 199 LEU A C 1
ATOM 1666 O O . LEU A 1 199 ? -2.972 -6.444 12.764 1.00 90.88 199 LEU A O 1
ATOM 1670 N N . ASN A 1 200 ? -4.974 -6.775 13.723 1.00 89.81 200 ASN A N 1
ATOM 1671 C CA . ASN A 1 200 ? -4.522 -7.692 14.773 1.00 89.81 200 ASN A CA 1
ATOM 1672 C C . ASN A 1 200 ? -4.172 -9.107 14.275 1.00 89.81 200 ASN A C 1
ATOM 1674 O O . ASN A 1 200 ? -3.617 -9.906 15.032 1.00 89.81 200 ASN A O 1
ATOM 1678 N N . GLU A 1 201 ? -4.477 -9.424 13.017 1.00 90.25 201 GLU A N 1
ATOM 1679 C CA . GLU A 1 201 ? -4.082 -10.682 12.379 1.00 90.25 201 GLU A CA 1
ATOM 1680 C C . GLU A 1 201 ? -2.645 -10.630 11.852 1.00 90.25 201 GLU A C 1
ATOM 1682 O O . GLU A 1 201 ? -2.065 -11.673 11.555 1.00 90.25 201 GLU A O 1
ATOM 1687 N N . LEU A 1 202 ? -2.049 -9.439 11.751 1.00 85.62 202 LEU A N 1
ATOM 1688 C CA . LEU A 1 202 ? -0.660 -9.285 11.338 1.00 85.62 202 LEU A CA 1
ATOM 1689 C C . LEU A 1 202 ? 0.270 -9.751 12.461 1.00 85.62 202 LEU A C 1
ATOM 1691 O O . LEU A 1 202 ? 0.206 -9.251 13.584 1.00 85.62 202 LEU A O 1
ATOM 1695 N N . GLU A 1 203 ? 1.180 -10.675 12.160 1.00 81.69 203 GLU A N 1
ATOM 1696 C CA . GLU A 1 203 ? 2.090 -11.243 13.164 1.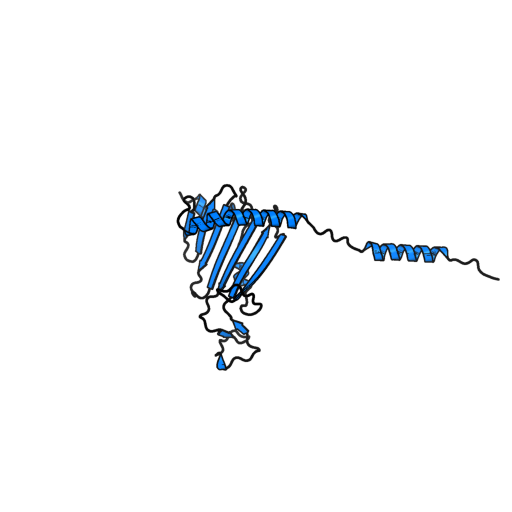00 81.69 203 GLU A CA 1
ATOM 1697 C C . GLU A 1 203 ? 2.941 -10.171 13.857 1.00 81.69 203 GLU A C 1
ATOM 1699 O O . GLU A 1 203 ? 3.070 -10.173 15.081 1.00 81.69 203 GLU A O 1
ATOM 1704 N N . PHE A 1 204 ? 3.440 -9.185 13.104 1.00 76.81 204 PHE A N 1
ATOM 1705 C CA . PHE A 1 204 ? 4.215 -8.083 13.677 1.00 76.81 204 PHE A CA 1
ATOM 1706 C C . PHE A 1 204 ? 3.385 -7.160 14.579 1.00 76.81 204 PHE A C 1
ATOM 1708 O O . PHE A 1 204 ? 3.952 -6.466 15.421 1.00 76.81 204 PHE A O 1
ATOM 1715 N N . TYR A 1 205 ? 2.058 -7.108 14.412 1.00 75.31 205 TYR A N 1
ATOM 1716 C CA . TYR A 1 205 ? 1.209 -6.270 15.255 1.00 75.31 205 TYR A CA 1
ATOM 1717 C C . TYR A 1 205 ? 1.210 -6.790 16.696 1.00 75.31 205 TYR A C 1
ATOM 1719 O O . TYR A 1 205 ? 1.330 -5.998 17.626 1.00 75.31 205 TYR A O 1
ATOM 1727 N N . LYS A 1 206 ? 1.223 -8.118 16.872 1.00 77.12 206 LYS A N 1
ATOM 1728 C CA . LYS A 1 206 ? 1.405 -8.759 18.185 1.00 77.12 206 LYS A CA 1
ATOM 1729 C C . LYS A 1 206 ? 2.746 -8.363 18.809 1.00 77.12 206 LYS A C 1
ATOM 1731 O O . LYS A 1 206 ? 2.787 -7.913 19.946 1.00 77.12 206 LYS A O 1
ATOM 1736 N N . LEU A 1 207 ? 3.824 -8.390 18.018 1.00 77.75 207 LEU A N 1
ATOM 1737 C CA . LEU A 1 207 ? 5.155 -7.953 18.465 1.00 77.75 207 LEU A CA 1
ATOM 1738 C C . LEU A 1 207 ? 5.191 -6.470 18.891 1.00 77.75 207 LEU A C 1
ATOM 1740 O O . LEU A 1 207 ? 5.942 -6.104 19.792 1.00 77.75 207 LEU A O 1
ATOM 1744 N N . LEU A 1 208 ? 4.396 -5.603 18.253 1.00 73.31 208 LEU A N 1
ATOM 1745 C CA . LEU A 1 208 ? 4.298 -4.178 18.601 1.00 73.31 208 LEU A CA 1
ATOM 1746 C C . LEU A 1 208 ? 3.461 -3.904 19.860 1.00 73.31 208 LEU A C 1
ATOM 1748 O O . LEU A 1 208 ? 3.688 -2.866 20.497 1.00 73.31 208 LEU A O 1
ATOM 1752 N N . GLU A 1 209 ? 2.487 -4.763 20.176 1.00 71.12 209 GLU A N 1
ATOM 1753 C CA . GLU A 1 209 ? 1.703 -4.712 21.420 1.00 71.12 209 GLU A CA 1
ATOM 1754 C C . GLU A 1 209 ? 2.494 -5.258 22.613 1.00 71.12 209 GLU A C 1
ATOM 1756 O O . GLU A 1 209 ? 2.424 -4.681 23.695 1.00 71.12 209 GLU A O 1
ATOM 1761 N N . ASP A 1 210 ? 3.306 -6.295 22.395 1.00 67.00 210 ASP A N 1
ATOM 1762 C CA . ASP A 1 210 ? 4.141 -6.911 23.433 1.00 67.00 210 ASP A CA 1
ATOM 1763 C C . ASP A 1 210 ? 5.410 -6.095 23.758 1.00 67.00 210 ASP A C 1
ATOM 1765 O O . ASP A 1 210 ? 6.077 -6.338 24.768 1.00 67.00 210 ASP A O 1
ATOM 1769 N N . SER A 1 211 ? 5.762 -5.117 22.915 1.00 58.50 211 SER A N 1
ATOM 1770 C CA . SER A 1 211 ? 6.894 -4.216 23.149 1.00 58.50 211 SER A CA 1
ATOM 1771 C C . SER A 1 211 ? 6.515 -3.104 24.146 1.00 58.50 211 SER A C 1
ATOM 1773 O O . SER A 1 211 ? 5.589 -2.340 23.848 1.00 58.50 211 SER A O 1
ATOM 1775 N N . PRO A 1 212 ? 7.243 -2.960 25.275 1.00 49.72 212 PRO A N 1
ATOM 1776 C CA . PRO A 1 212 ? 6.968 -1.961 26.313 1.00 49.72 212 PRO A CA 1
ATOM 1777 C C . PRO A 1 212 ? 7.134 -0.507 25.846 1.00 49.72 212 PRO A C 1
ATOM 1779 O O . PRO A 1 212 ? 7.898 -0.256 24.882 1.00 49.72 212 PRO A O 1
#

pLDDT: mean 75.55, std 16.08, range [42.31, 97.12]

Mean predicted aligned error: 13.31 Å